Protein AF-A0A9P9IS25-F1 (afdb_monomer)

Structure (mmCIF, N/CA/C/O backbone):
data_AF-A0A9P9IS25-F1
#
_entry.id   AF-A0A9P9IS25-F1
#
loop_
_atom_site.group_PDB
_atom_site.id
_atom_site.type_symbol
_atom_site.label_atom_id
_atom_site.label_alt_id
_atom_site.label_comp_id
_atom_site.label_asym_id
_atom_site.label_entity_id
_atom_site.label_seq_id
_atom_site.pdbx_PDB_ins_code
_atom_site.Cartn_x
_atom_site.Cartn_y
_atom_site.Cartn_z
_atom_site.occupancy
_atom_site.B_iso_or_equiv
_atom_site.auth_seq_id
_atom_site.auth_comp_id
_atom_site.auth_asym_id
_atom_site.auth_atom_id
_atom_site.pdbx_PDB_model_num
ATOM 1 N N . LEU A 1 1 ? -7.007 11.831 -8.304 1.00 83.44 1 LEU A N 1
ATOM 2 C CA . LEU A 1 1 ? -8.157 10.984 -8.712 1.00 83.44 1 LEU A CA 1
ATOM 3 C C . LEU A 1 1 ? -9.101 11.693 -9.667 1.00 83.44 1 LEU A C 1
ATOM 5 O O . LEU A 1 1 ? -9.256 11.200 -10.774 1.00 83.44 1 LEU A O 1
ATOM 9 N N . ILE A 1 2 ? -9.715 12.821 -9.286 1.00 84.69 2 ILE A N 1
ATOM 10 C CA . ILE A 1 2 ? -10.674 13.526 -10.159 1.00 84.69 2 ILE A CA 1
ATOM 11 C C . ILE A 1 2 ? -9.971 14.071 -11.411 1.00 84.69 2 ILE A C 1
ATOM 13 O O . ILE A 1 2 ? -10.276 13.640 -12.516 1.00 84.69 2 ILE A O 1
ATOM 17 N N . GLU A 1 3 ? -8.960 14.919 -11.220 1.00 85.69 3 GLU A N 1
ATOM 18 C CA . GLU A 1 3 ? -8.204 15.584 -12.299 1.00 85.69 3 GLU A CA 1
ATOM 19 C C . GLU A 1 3 ? -7.196 14.671 -13.015 1.00 85.69 3 GLU A C 1
ATOM 21 O O . GLU A 1 3 ? -6.595 15.061 -14.007 1.00 85.69 3 GLU A O 1
ATOM 26 N N . GLN A 1 4 ? -6.994 13.454 -12.506 1.00 86.50 4 GLN A N 1
ATOM 27 C CA . GLN A 1 4 ? -6.050 12.498 -13.080 1.00 86.50 4 GLN A CA 1
ATOM 28 C C . GLN A 1 4 ? -6.558 12.036 -14.447 1.00 86.50 4 GLN A C 1
ATOM 30 O O . GLN A 1 4 ? -7.731 11.658 -14.558 1.00 86.50 4 GLN A O 1
ATOM 35 N N . SER A 1 5 ? -5.693 12.040 -15.464 1.00 89.62 5 SER A N 1
ATOM 36 C CA . SER A 1 5 ? -6.037 11.485 -16.774 1.00 89.62 5 SER A CA 1
ATOM 37 C C . SER A 1 5 ? -6.339 9.985 -16.661 1.00 89.62 5 SER A C 1
ATOM 39 O O . SER A 1 5 ? -5.971 9.332 -15.680 1.00 89.62 5 SER A O 1
ATOM 41 N N . ILE A 1 6 ? -7.038 9.418 -17.645 1.00 90.81 6 ILE A N 1
ATOM 42 C CA . ILE A 1 6 ? -7.251 7.965 -17.668 1.00 90.81 6 ILE A CA 1
ATOM 43 C C . ILE A 1 6 ? -5.922 7.207 -17.811 1.00 90.81 6 ILE A C 1
ATOM 45 O O . ILE A 1 6 ? -5.749 6.170 -17.177 1.00 90.81 6 ILE A O 1
ATOM 49 N N . GLU A 1 7 ? -4.964 7.760 -18.557 1.00 87.31 7 GLU A N 1
ATOM 50 C CA . GLU A 1 7 ? -3.636 7.171 -18.760 1.00 87.31 7 GLU A CA 1
ATOM 51 C C . GLU A 1 7 ? -2.869 7.085 -17.439 1.00 87.31 7 GLU A C 1
ATOM 53 O O . GLU A 1 7 ? -2.433 6.004 -17.047 1.00 87.31 7 GLU A O 1
ATOM 58 N N . ASP A 1 8 ? -2.805 8.195 -16.698 1.00 85.69 8 ASP A N 1
ATOM 59 C CA . ASP A 1 8 ? -2.171 8.239 -15.379 1.00 85.69 8 ASP A CA 1
ATOM 60 C C . ASP A 1 8 ? -2.880 7.306 -14.393 1.00 85.69 8 ASP A C 1
ATOM 62 O O . ASP A 1 8 ? -2.240 6.681 -13.550 1.00 85.69 8 ASP A O 1
ATOM 66 N N . PHE A 1 9 ? -4.212 7.215 -14.470 1.00 90.00 9 PHE A N 1
ATOM 67 C CA . PHE A 1 9 ? -4.998 6.348 -13.594 1.00 90.00 9 PHE A CA 1
ATOM 68 C C . PHE A 1 9 ? -4.684 4.869 -13.841 1.00 90.00 9 PHE A C 1
ATOM 70 O O . PHE A 1 9 ? -4.458 4.122 -12.887 1.00 90.00 9 PHE A O 1
ATOM 77 N N . VAL A 1 10 ? -4.618 4.453 -15.110 1.00 90.44 10 VAL A N 1
ATOM 78 C CA . VAL A 1 10 ? -4.217 3.093 -15.494 1.00 90.44 10 VAL A CA 1
ATOM 79 C C . VAL A 1 10 ? -2.757 2.831 -15.137 1.00 90.44 10 VAL A C 1
ATOM 81 O O . VAL A 1 10 ? -2.446 1.760 -14.618 1.00 90.44 10 VAL A O 1
ATOM 84 N N . TYR A 1 11 ? -1.866 3.800 -15.351 1.00 86.31 11 TYR A N 1
ATOM 85 C CA . TYR A 1 11 ? -0.455 3.675 -15.001 1.00 86.31 11 TYR A CA 1
ATOM 86 C C . TYR A 1 11 ? -0.276 3.398 -13.500 1.00 86.31 11 TYR A C 1
ATOM 88 O O . TYR A 1 11 ? 0.312 2.378 -13.132 1.00 86.31 11 TYR A O 1
ATOM 96 N N . THR A 1 12 ? -0.871 4.223 -12.629 1.00 86.44 12 THR A N 1
ATOM 97 C CA . THR A 1 12 ? -0.818 4.011 -11.172 1.00 86.44 12 THR A CA 1
ATOM 98 C C . THR A 1 12 ? -1.471 2.685 -10.767 1.00 86.44 12 THR A C 1
ATOM 100 O O . THR A 1 12 ? -0.966 1.993 -9.884 1.00 86.44 12 THR A O 1
ATOM 103 N N . ALA A 1 13 ? -2.573 2.288 -11.414 1.00 89.94 13 ALA A N 1
ATOM 104 C CA . ALA A 1 13 ? -3.213 0.998 -11.161 1.00 89.94 13 ALA A CA 1
ATOM 105 C C . ALA A 1 13 ? -2.277 -0.181 -11.482 1.00 89.94 13 ALA A C 1
ATOM 107 O O . ALA A 1 13 ? -2.158 -1.112 -10.683 1.00 89.94 13 ALA A O 1
ATOM 108 N N . CYS A 1 14 ? -1.564 -0.124 -12.609 1.00 88.62 14 CYS A N 1
ATOM 109 C CA . CYS A 1 14 ? -0.570 -1.126 -12.979 1.00 88.62 14 CYS A CA 1
ATOM 110 C C . CYS A 1 14 ? 0.606 -1.172 -11.991 1.00 88.62 14 CYS A C 1
ATOM 112 O O . CYS A 1 14 ? 1.033 -2.268 -11.632 1.00 88.62 14 CYS A O 1
ATOM 114 N N . GLU A 1 15 ? 1.100 -0.026 -11.506 1.00 85.19 15 GLU A N 1
ATOM 115 C CA . GLU A 1 15 ? 2.148 0.011 -10.469 1.00 85.19 15 GLU A CA 1
ATOM 116 C C . GLU A 1 15 ? 1.699 -0.694 -9.187 1.00 85.19 15 GLU A C 1
ATOM 118 O O . GLU A 1 15 ? 2.440 -1.501 -8.622 1.00 85.19 15 GLU A O 1
ATOM 123 N N . GLN A 1 16 ? 0.464 -0.443 -8.754 1.00 85.69 16 GLN A N 1
ATOM 124 C CA . GLN A 1 16 ? -0.096 -1.071 -7.559 1.00 85.69 16 GLN A CA 1
ATOM 125 C C . GLN A 1 16 ? -0.271 -2.577 -7.761 1.00 85.69 16 GLN A C 1
ATOM 127 O O . GLN A 1 16 ? 0.165 -3.368 -6.927 1.00 85.69 16 GLN A O 1
ATOM 132 N N . VAL A 1 17 ? -0.806 -3.013 -8.903 1.00 88.69 17 VAL A N 1
ATOM 133 C CA . VAL A 1 17 ? -0.883 -4.444 -9.233 1.00 88.69 17 VAL A CA 1
ATOM 134 C C . VAL A 1 17 ? 0.511 -5.075 -9.268 1.00 88.69 17 VAL A C 1
ATOM 136 O O . VAL A 1 17 ? 0.687 -6.165 -8.733 1.00 88.69 17 VAL A O 1
ATOM 139 N N . GLN A 1 18 ? 1.523 -4.404 -9.817 1.00 85.50 18 GLN A N 1
ATOM 140 C CA . GLN A 1 18 ? 2.895 -4.913 -9.842 1.00 85.50 18 GLN A CA 1
ATOM 141 C C . GLN A 1 18 ? 3.497 -5.029 -8.432 1.00 85.50 18 GLN A C 1
ATOM 143 O O . GLN A 1 18 ? 4.147 -6.033 -8.128 1.00 85.50 18 GLN A O 1
ATOM 148 N N . LEU A 1 19 ? 3.242 -4.057 -7.552 1.00 80.06 19 LEU A N 1
ATOM 149 C CA . LEU A 1 19 ? 3.742 -4.028 -6.173 1.00 80.06 19 LEU A CA 1
ATOM 150 C C . LEU A 1 19 ? 3.297 -5.248 -5.349 1.00 80.06 19 LEU A C 1
ATOM 152 O O . LEU A 1 19 ? 4.047 -5.744 -4.506 1.00 80.06 19 LEU A O 1
ATOM 156 N N . PHE A 1 20 ? 2.090 -5.756 -5.607 1.00 79.38 20 PHE A N 1
ATOM 157 C CA . PHE A 1 20 ? 1.521 -6.919 -4.918 1.00 79.38 20 PHE A CA 1
ATOM 158 C C . PHE A 1 20 ? 1.681 -8.242 -5.696 1.00 79.38 20 PHE A C 1
ATOM 160 O O . PHE A 1 20 ? 1.081 -9.247 -5.316 1.00 79.38 20 PHE A O 1
ATOM 167 N N . SER A 1 21 ? 2.489 -8.270 -6.765 1.00 81.00 21 SER A N 1
ATOM 168 C CA . SER A 1 21 ? 2.629 -9.445 -7.646 1.00 81.00 21 SER A CA 1
ATOM 169 C C . SER A 1 21 ? 3.590 -10.520 -7.133 1.00 81.00 21 SER A C 1
ATOM 171 O O . SER A 1 21 ? 3.466 -11.689 -7.495 1.00 81.00 21 SER A O 1
ATOM 173 N N . THR A 1 22 ? 4.553 -10.146 -6.288 1.00 69.94 22 THR A N 1
ATOM 174 C CA . THR A 1 22 ? 5.525 -11.083 -5.716 1.00 69.94 22 THR A CA 1
ATOM 175 C C . THR A 1 22 ? 5.047 -11.586 -4.355 1.00 69.94 22 THR A C 1
ATOM 177 O O . THR A 1 22 ? 4.764 -10.754 -3.484 1.00 69.94 22 THR A O 1
ATOM 180 N N . PRO A 1 23 ? 5.017 -12.909 -4.119 1.00 58.38 23 PRO A N 1
ATOM 181 C CA . PRO A 1 23 ? 4.664 -13.447 -2.815 1.00 58.38 23 PRO A CA 1
ATOM 182 C C . PRO A 1 23 ? 5.691 -13.000 -1.772 1.00 58.38 23 PRO A C 1
ATOM 184 O O . PRO A 1 23 ? 6.900 -13.076 -2.006 1.00 58.38 23 PRO A O 1
ATOM 187 N N . SER A 1 24 ? 5.205 -12.538 -0.619 1.00 50.97 24 SER A N 1
ATOM 188 C CA . SER A 1 24 ? 6.029 -12.215 0.548 1.00 50.97 24 SER A CA 1
ATOM 189 C C . SER A 1 24 ? 7.009 -13.363 0.831 1.00 50.97 24 SER A C 1
ATOM 191 O O . SER A 1 24 ? 6.595 -14.513 1.005 1.00 50.97 24 SER A O 1
ATOM 193 N N . THR A 1 25 ? 8.314 -13.093 0.844 1.00 38.69 25 THR A N 1
ATOM 194 C CA . THR A 1 25 ? 9.346 -14.114 1.100 1.00 38.69 25 THR A CA 1
ATOM 195 C C . THR A 1 25 ? 9.125 -14.800 2.451 1.00 38.69 25 THR A C 1
ATOM 197 O O . THR A 1 25 ? 8.675 -14.176 3.404 1.00 38.69 25 THR A O 1
ATOM 200 N N . LYS A 1 26 ? 9.517 -16.075 2.583 1.00 38.16 26 LYS A N 1
ATOM 201 C CA . LYS A 1 26 ? 9.325 -16.905 3.796 1.00 38.16 26 LYS A CA 1
ATOM 202 C C . LYS A 1 26 ? 9.838 -16.292 5.117 1.00 38.16 26 LYS A C 1
ATOM 204 O O . LYS A 1 26 ? 9.371 -16.706 6.168 1.00 38.16 26 LYS A O 1
ATOM 209 N N . SER A 1 27 ? 10.743 -15.310 5.080 1.00 36.12 27 SER A N 1
ATOM 210 C CA . SER A 1 27 ? 11.158 -14.531 6.263 1.00 36.12 27 SER A CA 1
ATOM 211 C C . SER A 1 27 ? 10.017 -13.658 6.823 1.00 36.12 27 SER A C 1
ATOM 213 O O . SER A 1 27 ? 9.811 -13.589 8.034 1.00 36.12 27 SER A O 1
ATOM 215 N N . GLU A 1 28 ? 9.169 -13.103 5.949 1.00 38.59 28 GLU A N 1
ATOM 216 C CA . GLU A 1 28 ? 7.958 -12.367 6.329 1.00 38.59 28 GLU A CA 1
ATOM 217 C C . GLU A 1 28 ? 6.848 -13.285 6.869 1.00 38.59 28 GLU A C 1
ATOM 219 O O . GLU A 1 28 ? 5.956 -12.804 7.563 1.00 38.59 28 GLU A O 1
ATOM 224 N N . ALA A 1 29 ? 6.893 -14.602 6.625 1.00 34.94 29 ALA A N 1
ATOM 225 C CA . ALA A 1 29 ? 5.868 -15.546 7.089 1.00 34.94 29 ALA A CA 1
ATOM 226 C C . ALA A 1 29 ? 5.825 -15.701 8.622 1.00 34.94 29 ALA A C 1
ATOM 228 O O . ALA A 1 29 ? 4.811 -16.125 9.174 1.00 34.94 29 ALA A O 1
ATOM 229 N N . THR A 1 30 ? 6.895 -15.323 9.325 1.00 35.00 30 THR A N 1
ATOM 230 C CA . THR A 1 30 ? 6.946 -15.369 10.796 1.00 35.00 30 THR A CA 1
ATOM 231 C C . THR A 1 30 ? 6.229 -14.174 11.442 1.00 35.00 30 THR A C 1
ATOM 233 O O . THR A 1 30 ? 5.871 -14.229 12.619 1.00 35.00 30 THR A O 1
ATOM 236 N N . HIS A 1 31 ? 5.996 -13.087 10.695 1.00 36.97 31 HIS A N 1
ATOM 237 C CA . HIS A 1 31 ? 5.379 -11.845 11.197 1.00 36.97 31 HIS A CA 1
ATOM 238 C C . HIS A 1 31 ? 4.123 -11.424 10.429 1.00 36.97 31 HIS A C 1
ATOM 240 O O . HIS A 1 31 ? 3.318 -10.639 10.930 1.00 36.97 31 HIS A O 1
ATOM 246 N N . GLN A 1 32 ? 3.904 -11.983 9.243 1.00 39.50 32 GLN A N 1
ATOM 247 C CA . GLN A 1 32 ? 2.674 -11.833 8.490 1.00 39.50 32 GLN A CA 1
ATOM 248 C C . GLN A 1 32 ? 1.795 -13.036 8.805 1.00 39.50 32 GLN A C 1
ATOM 250 O O . GLN A 1 32 ? 1.950 -14.116 8.235 1.00 39.50 32 GLN A O 1
ATOM 255 N N . ARG A 1 33 ? 0.796 -12.831 9.676 1.00 40.84 33 ARG A N 1
ATOM 256 C CA . ARG A 1 33 ? -0.448 -13.573 9.463 1.00 40.84 33 ARG A CA 1
ATOM 257 C C . ARG A 1 33 ? -0.826 -13.292 8.006 1.00 40.84 33 ARG A C 1
ATOM 259 O O . ARG A 1 33 ? -0.830 -12.113 7.640 1.00 40.84 33 ARG A O 1
ATOM 266 N N . PRO A 1 34 ? -1.047 -14.327 7.179 1.00 39.66 34 PRO A N 1
ATOM 267 C CA . PRO A 1 34 ? -1.402 -14.138 5.781 1.00 39.66 34 PRO A CA 1
ATOM 268 C C . PRO A 1 34 ? -2.561 -13.142 5.669 1.00 39.66 34 PRO A C 1
ATOM 270 O O . PRO A 1 34 ? -3.265 -12.885 6.652 1.00 39.66 34 PRO A O 1
ATOM 273 N N . TYR A 1 35 ? -2.838 -12.667 4.456 1.00 45.56 35 TYR A N 1
ATOM 274 C CA . TYR A 1 35 ? -4.157 -12.139 4.082 1.00 45.56 35 TYR A CA 1
ATOM 275 C C . TYR A 1 35 ? -5.251 -13.223 4.230 1.00 45.56 35 TYR A C 1
ATOM 277 O O . TYR A 1 35 ? -6.165 -13.318 3.423 1.00 45.56 35 TYR A O 1
ATOM 285 N N . HIS A 1 36 ? -5.143 -14.091 5.244 1.00 38.47 36 HIS A N 1
ATOM 286 C CA . HIS A 1 36 ? -6.135 -15.052 5.623 1.00 38.47 36 HIS A CA 1
ATOM 287 C C . HIS A 1 36 ? -7.417 -14.273 5.871 1.00 38.47 36 HIS A C 1
ATOM 289 O O . HIS A 1 36 ? -7.415 -13.312 6.654 1.00 38.47 36 HIS A O 1
ATOM 295 N N . PRO A 1 37 ? -8.491 -14.684 5.194 1.00 40.03 37 PRO A N 1
ATOM 296 C CA . PRO A 1 37 ? -9.732 -13.966 5.194 1.00 40.03 37 PRO A CA 1
ATOM 297 C C . PRO A 1 37 ? -10.312 -14.110 6.596 1.00 40.03 37 PRO A C 1
ATOM 299 O O . PRO A 1 37 ? -10.979 -15.089 6.915 1.00 40.03 37 PRO A O 1
ATOM 302 N N . PHE A 1 38 ? -10.140 -13.078 7.423 1.00 41.69 38 PHE A N 1
ATOM 303 C CA . PHE A 1 38 ? -11.311 -12.601 8.143 1.00 41.69 38 PHE A CA 1
ATOM 304 C C . PHE A 1 38 ? -12.228 -12.130 7.039 1.00 41.69 38 PHE A C 1
ATOM 306 O O . PHE A 1 38 ? -12.114 -11.008 6.547 1.00 41.69 38 PHE A O 1
ATOM 313 N N . ASN A 1 39 ? -13.013 -13.091 6.560 1.00 44.50 39 ASN A N 1
ATOM 314 C CA . ASN A 1 39 ? -14.095 -12.911 5.630 1.00 44.50 39 ASN A CA 1
ATOM 315 C C . ASN A 1 39 ? -14.707 -11.551 5.977 1.00 44.50 39 ASN A C 1
ATOM 317 O O . ASN A 1 39 ? -15.047 -11.308 7.134 1.00 44.50 39 ASN A O 1
ATOM 321 N N . LEU A 1 40 ? -14.827 -10.631 5.026 1.00 48.19 40 LEU A N 1
ATOM 322 C CA . LEU A 1 40 ? -15.616 -9.415 5.262 1.00 48.19 40 LEU A CA 1
ATOM 323 C C . LEU A 1 40 ? -17.045 -9.783 5.745 1.00 48.19 40 LEU A C 1
ATOM 325 O O . LEU A 1 40 ? -17.714 -8.990 6.404 1.00 48.19 40 LEU A O 1
ATOM 329 N N . GLU A 1 41 ? -17.450 -11.034 5.498 1.00 43.84 41 GLU A N 1
ATOM 330 C CA . GLU A 1 41 ? -18.593 -11.764 6.052 1.00 43.84 41 GLU A CA 1
ATOM 331 C C . GLU A 1 41 ? -18.500 -12.128 7.557 1.00 43.84 41 GLU A C 1
ATOM 333 O O . GLU A 1 41 ? -19.531 -12.198 8.211 1.00 43.84 41 GLU A O 1
ATOM 338 N N . GLU A 1 42 ? -17.328 -12.303 8.182 1.00 45.38 42 GLU A N 1
ATOM 339 C CA . GLU A 1 42 ? -17.221 -12.493 9.643 1.00 45.38 42 GLU A CA 1
ATOM 340 C C . GLU A 1 42 ? -17.634 -11.236 10.420 1.00 45.38 42 GLU A C 1
ATOM 342 O O . GLU A 1 42 ? -18.203 -11.344 11.504 1.00 45.38 42 GLU A O 1
ATOM 347 N N . GLY A 1 43 ? -17.454 -10.043 9.841 1.00 44.16 43 GLY A N 1
ATOM 348 C CA . GLY A 1 43 ? -18.063 -8.817 10.368 1.00 44.16 43 GLY A CA 1
ATOM 349 C C . GLY A 1 43 ? -19.599 -8.869 10.367 1.00 44.16 43 GLY A C 1
ATOM 350 O O . GLY A 1 43 ? -20.232 -8.210 11.194 1.00 44.16 43 GLY A O 1
ATOM 351 N N . LYS A 1 44 ? -20.188 -9.692 9.484 1.00 43.09 44 LYS A N 1
ATOM 352 C CA . LYS A 1 44 ? -21.630 -9.959 9.374 1.00 43.09 44 LYS A CA 1
ATOM 353 C C . LYS A 1 44 ? -22.088 -11.211 10.132 1.00 43.09 44 LYS A C 1
ATOM 355 O O . LYS A 1 44 ? -23.298 -11.424 10.212 1.00 43.09 44 LYS A O 1
ATOM 360 N N . ASN A 1 45 ? -21.192 -12.040 10.680 1.00 43.50 45 ASN A N 1
ATOM 361 C CA . ASN A 1 45 ? -21.580 -13.246 11.416 1.00 43.50 45 ASN A CA 1
ATOM 362 C C . ASN A 1 45 ? -22.290 -12.849 12.720 1.00 43.50 45 ASN A C 1
ATOM 364 O O . ASN A 1 45 ? -21.669 -12.619 13.756 1.00 43.50 45 ASN A O 1
ATOM 368 N N . ARG A 1 46 ? -23.627 -12.798 12.662 1.00 43.75 46 ARG A N 1
ATOM 369 C CA . ARG A 1 46 ? -24.548 -12.378 13.736 1.00 43.75 46 ARG A CA 1
ATOM 370 C C . ARG A 1 46 ? -24.579 -13.315 14.962 1.00 43.75 46 ARG A C 1
ATOM 372 O O . ARG A 1 46 ? -25.490 -13.203 15.773 1.00 43.75 46 ARG A O 1
ATOM 379 N N . GLY A 1 47 ? -23.645 -14.262 15.092 1.00 40.47 47 GLY A N 1
ATOM 380 C CA . GLY A 1 47 ? -23.795 -15.423 15.980 1.00 40.47 47 GLY A CA 1
ATOM 381 C C . GLY A 1 47 ? -22.743 -15.620 17.072 1.00 40.47 47 GLY A C 1
ATOM 382 O O . GLY A 1 47 ? -23.013 -16.353 18.018 1.00 40.47 47 GLY A O 1
ATOM 383 N N . GLN A 1 48 ? -21.565 -14.993 16.997 1.00 44.91 48 GLN A N 1
ATOM 384 C CA . GLN A 1 48 ? -20.524 -15.163 18.019 1.00 44.91 48 GLN A CA 1
ATOM 385 C C . GLN A 1 48 ? -19.951 -13.816 18.443 1.00 44.91 48 GLN A C 1
ATOM 387 O O . GLN A 1 48 ? -19.310 -13.109 17.668 1.00 44.91 48 GLN A O 1
ATOM 392 N N . TRP A 1 49 ? -20.189 -13.477 19.707 1.00 48.34 49 TRP A N 1
ATOM 393 C CA . TRP A 1 49 ? -19.509 -12.384 20.384 1.00 48.34 49 TRP A CA 1
ATOM 394 C C . TRP A 1 49 ? -18.007 -12.683 20.398 1.00 48.34 49 TRP A C 1
ATOM 396 O O . TRP A 1 49 ? -17.554 -13.569 21.119 1.00 48.34 49 TRP A O 1
ATOM 406 N N . SER A 1 50 ? -17.230 -11.952 19.604 1.00 63.66 50 SER A N 1
ATOM 407 C CA . SER A 1 50 ? -15.799 -11.802 19.856 1.00 63.66 50 SER A CA 1
ATOM 408 C C . SER A 1 50 ? -15.590 -10.535 20.683 1.00 63.66 50 SER A C 1
ATOM 410 O O . SER A 1 50 ? -16.269 -9.533 20.475 1.00 63.66 50 SER A O 1
ATOM 412 N N . ASP A 1 51 ? -14.654 -10.557 21.629 1.00 66.50 51 ASP A N 1
ATOM 413 C CA . ASP A 1 51 ? -14.331 -9.418 22.507 1.00 66.50 51 ASP A CA 1
ATOM 414 C C . ASP A 1 51 ? -13.639 -8.244 21.775 1.00 66.50 51 ASP A C 1
ATOM 416 O O . ASP A 1 51 ? -13.228 -7.267 22.397 1.00 66.50 51 ASP A O 1
ATOM 420 N N . GLY A 1 52 ? -13.482 -8.341 20.448 1.00 67.50 52 GLY A N 1
ATOM 421 C CA . GLY A 1 52 ? -12.824 -7.363 19.581 1.00 67.50 52 GLY A CA 1
ATOM 422 C C . GLY A 1 52 ? -11.320 -7.184 19.823 1.00 67.50 52 GLY A C 1
ATOM 423 O O . GLY A 1 52 ? -10.680 -6.413 19.103 1.00 67.50 52 GLY A O 1
ATOM 424 N N . SER A 1 53 ? -10.720 -7.934 20.756 1.00 69.50 53 SER A N 1
ATOM 425 C CA . SER A 1 53 ? -9.282 -7.884 21.074 1.00 69.50 53 SER A CA 1
ATOM 426 C C . SER A 1 53 ? -8.410 -8.191 19.850 1.00 69.50 53 SER A C 1
ATOM 428 O O . SER A 1 53 ? -7.367 -7.571 19.629 1.00 69.50 53 SER A O 1
ATOM 430 N N . LYS A 1 54 ? -8.888 -9.089 18.983 1.00 69.88 54 LYS A N 1
ATOM 431 C CA . LYS A 1 54 ? -8.231 -9.464 17.729 1.00 69.88 54 LYS A CA 1
ATOM 432 C C . LYS A 1 54 ? -8.167 -8.314 16.721 1.00 69.88 54 LYS A C 1
ATOM 434 O O . LYS A 1 54 ? -7.127 -8.129 16.095 1.00 69.88 54 LYS A O 1
ATOM 439 N N . TRP A 1 55 ? -9.231 -7.518 16.598 1.00 73.69 55 TRP A N 1
ATOM 440 C CA . TRP A 1 55 ? -9.235 -6.328 15.741 1.00 73.69 55 TRP A CA 1
ATOM 441 C C . TRP A 1 55 ? -8.273 -5.262 16.261 1.00 73.69 55 TRP A C 1
ATOM 443 O O . TRP A 1 55 ? -7.538 -4.664 15.477 1.00 73.69 55 TRP A O 1
ATOM 453 N N . ILE A 1 56 ? -8.222 -5.072 17.583 1.00 72.38 56 ILE A N 1
ATOM 454 C CA . ILE A 1 56 ? -7.284 -4.137 18.218 1.00 72.38 56 ILE A CA 1
ATOM 455 C C . ILE A 1 56 ? -5.839 -4.554 17.929 1.00 72.38 56 ILE A C 1
ATOM 457 O O . ILE A 1 56 ? -5.042 -3.719 17.505 1.00 72.38 56 ILE A O 1
ATOM 461 N N . SER A 1 57 ? -5.515 -5.838 18.098 1.00 70.25 57 SER A N 1
ATOM 462 C CA . SER A 1 57 ? -4.180 -6.370 17.802 1.00 70.25 57 SER A CA 1
ATOM 463 C C . SER A 1 57 ? -3.770 -6.116 16.345 1.00 70.25 57 SER A C 1
ATOM 465 O O . SER A 1 57 ? -2.661 -5.649 16.102 1.00 70.25 57 SER A O 1
ATOM 467 N N . LEU A 1 58 ? -4.674 -6.337 15.383 1.00 69.38 58 LEU A N 1
ATOM 468 C CA . LEU A 1 58 ? -4.420 -6.112 13.952 1.00 69.38 58 LEU A CA 1
ATOM 469 C C . LEU A 1 58 ? -4.256 -4.629 13.579 1.00 69.38 58 LEU A C 1
ATOM 471 O O . LEU A 1 58 ? -3.480 -4.286 12.685 1.00 69.38 58 LEU A O 1
ATOM 475 N N . LEU A 1 59 ? -4.990 -3.735 14.242 1.00 72.38 59 LEU A N 1
ATOM 476 C CA . LEU A 1 59 ? -4.892 -2.292 14.006 1.00 72.38 59 LEU A CA 1
ATOM 477 C C . LEU A 1 59 ? -3.631 -1.688 14.631 1.00 72.38 59 LEU A C 1
ATOM 479 O O . LEU A 1 59 ? -3.071 -0.747 14.075 1.00 72.38 59 LEU A O 1
ATOM 483 N N . GLN A 1 60 ? -3.157 -2.250 15.744 1.00 68.75 60 GLN A N 1
ATOM 484 C CA . GLN A 1 60 ? -1.902 -1.846 16.379 1.00 68.75 60 GLN A CA 1
ATOM 485 C C . GLN A 1 60 ? -0.668 -2.316 15.595 1.00 68.75 60 GLN A C 1
ATOM 487 O O . GLN A 1 60 ? 0.321 -1.591 15.543 1.00 68.75 60 GLN A O 1
ATOM 492 N N . THR A 1 61 ? -0.717 -3.488 14.953 1.00 61.09 61 THR A N 1
ATOM 493 C CA . THR A 1 61 ? 0.390 -3.984 14.113 1.00 61.09 61 THR A CA 1
ATOM 494 C C . THR A 1 61 ? 0.435 -3.338 12.725 1.00 61.09 61 THR A C 1
ATOM 496 O O . THR A 1 61 ? 1.504 -3.262 12.126 1.00 61.09 61 THR A O 1
ATOM 499 N N . GLY A 1 62 ? -0.694 -2.835 12.215 1.00 52.69 62 GLY A N 1
ATOM 500 C CA . GLY A 1 62 ? -0.799 -2.218 10.886 1.00 52.69 62 GLY A CA 1
ATOM 501 C C . GLY A 1 62 ? -0.369 -0.746 10.779 1.00 52.69 62 GLY A C 1
ATOM 502 O O . GLY A 1 62 ? -0.387 -0.203 9.682 1.00 52.69 62 GLY A O 1
ATOM 503 N N . GLU A 1 63 ? 0.013 -0.073 11.870 1.00 50.34 63 GLU A N 1
ATOM 504 C CA . GLU A 1 63 ? 0.280 1.383 11.894 1.00 50.34 63 GLU A CA 1
ATOM 505 C C . GLU A 1 63 ? 1.662 1.780 11.290 1.00 50.34 63 GLU A C 1
ATOM 507 O O . GLU A 1 63 ? 2.033 2.951 11.339 1.00 50.34 63 GLU A O 1
ATOM 512 N N . GLY A 1 64 ? 2.436 0.838 10.713 1.00 46.00 64 GLY A N 1
ATOM 513 C CA . GLY A 1 64 ? 3.885 1.006 10.469 1.00 46.00 64 GLY A CA 1
ATOM 514 C C . GLY A 1 64 ? 4.471 0.885 9.042 1.00 46.00 64 GLY A C 1
ATOM 515 O O . GLY A 1 64 ? 5.644 1.234 8.895 1.00 46.00 64 GLY A O 1
ATOM 516 N N . GLU A 1 65 ? 3.749 0.434 8.003 1.00 47.72 65 GLU A N 1
ATOM 517 C CA . GLU A 1 65 ? 4.311 0.231 6.635 1.00 47.72 65 GLU A CA 1
ATOM 518 C C . GLU A 1 65 ? 3.516 1.020 5.571 1.00 47.72 65 GLU A C 1
ATOM 520 O O . GLU A 1 65 ? 2.290 1.035 5.588 1.00 47.72 65 GLU A O 1
ATOM 525 N N . ARG A 1 66 ? 4.165 1.744 4.650 1.00 55.53 66 ARG A N 1
ATOM 526 C CA . ARG A 1 66 ? 3.493 2.845 3.926 1.00 55.53 66 ARG A CA 1
ATOM 527 C C . ARG A 1 66 ? 2.507 2.402 2.832 1.00 55.53 66 ARG A C 1
ATOM 529 O O . ARG A 1 66 ? 1.468 3.042 2.718 1.00 55.53 66 ARG A O 1
ATOM 536 N N . HIS A 1 67 ? 2.745 1.323 2.088 1.00 51.69 67 HIS A N 1
ATOM 537 C CA . HIS A 1 67 ? 1.892 0.909 0.959 1.00 51.69 67 HIS A CA 1
ATOM 538 C C . HIS A 1 67 ? 1.200 -0.427 1.246 1.00 51.69 67 HIS A C 1
ATOM 540 O O . HIS A 1 67 ? -0.032 -0.488 1.277 1.00 51.69 67 HIS A O 1
ATOM 546 N N . LYS A 1 68 ? 1.958 -1.477 1.610 1.00 56.59 68 LYS A N 1
ATOM 547 C CA . LYS A 1 68 ? 1.369 -2.752 2.072 1.00 56.59 68 LYS A CA 1
ATOM 548 C C . LYS A 1 68 ? 0.543 -2.581 3.348 1.00 56.59 68 LYS A C 1
ATOM 550 O O . LYS A 1 68 ? -0.527 -3.186 3.448 1.00 56.59 68 LYS A O 1
ATOM 555 N N . ALA A 1 69 ? 0.967 -1.741 4.303 1.00 60.81 69 ALA A N 1
ATOM 556 C CA . ALA A 1 69 ? 0.108 -1.473 5.456 1.00 60.81 69 ALA A CA 1
ATOM 557 C C . ALA A 1 69 ? -1.000 -0.458 5.182 1.00 60.81 69 ALA A C 1
ATOM 559 O O . ALA A 1 69 ? -1.974 -0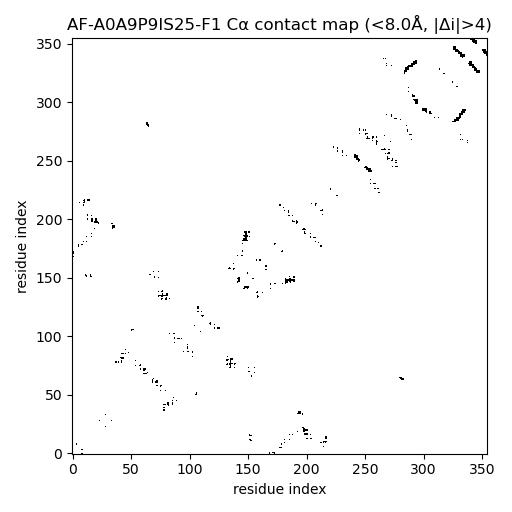.505 5.915 1.00 60.81 69 ALA A O 1
ATOM 560 N N . SER A 1 70 ? -0.974 0.346 4.112 1.00 71.12 70 SER A N 1
ATOM 561 C CA . SER A 1 70 ? -2.148 1.157 3.736 1.00 71.12 70 SER A CA 1
ATOM 562 C C . SER A 1 70 ? -3.326 0.283 3.306 1.00 71.12 70 SER A C 1
ATOM 564 O O . SER A 1 70 ? -4.431 0.454 3.825 1.00 71.12 70 SER A O 1
ATOM 566 N N . LEU A 1 71 ? -3.084 -0.723 2.456 1.00 78.88 71 LEU A N 1
ATOM 567 C CA . LEU A 1 71 ? -4.109 -1.699 2.076 1.00 78.88 71 LEU A CA 1
ATOM 568 C C . LEU A 1 71 ? -4.582 -2.526 3.283 1.00 78.88 71 LEU A C 1
ATOM 570 O O . LEU A 1 71 ? -5.784 -2.638 3.532 1.00 78.88 71 LEU A O 1
ATOM 574 N N . ARG A 1 72 ? -3.650 -3.069 4.080 1.00 76.06 72 ARG A N 1
ATOM 575 C CA . ARG A 1 72 ? -4.005 -3.826 5.296 1.00 76.06 72 ARG A CA 1
ATOM 576 C C . ARG A 1 72 ? -4.769 -2.962 6.293 1.00 76.06 72 ARG A C 1
ATOM 578 O O . ARG A 1 72 ? -5.753 -3.416 6.860 1.00 76.06 72 ARG A O 1
ATOM 585 N N . PHE A 1 73 ? -4.365 -1.713 6.487 1.00 78.00 73 PHE A N 1
ATOM 586 C CA . PHE A 1 73 ? -5.047 -0.769 7.364 1.00 78.00 73 PHE A CA 1
ATOM 587 C C . PHE A 1 73 ? -6.456 -0.453 6.858 1.00 78.00 73 PHE A C 1
ATOM 589 O O . PHE A 1 73 ? -7.391 -0.438 7.659 1.00 78.00 73 PHE A O 1
ATOM 596 N N . ALA A 1 74 ? -6.644 -0.255 5.549 1.00 83.44 74 ALA A N 1
ATOM 597 C CA . ALA A 1 74 ? -7.965 -0.076 4.952 1.00 83.44 74 ALA A CA 1
ATOM 598 C C . ALA A 1 74 ? -8.868 -1.292 5.214 1.00 83.44 74 ALA A C 1
ATOM 600 O O . ALA A 1 74 ? -9.978 -1.140 5.725 1.00 83.44 74 ALA A O 1
ATOM 601 N N . LEU A 1 75 ? -8.355 -2.504 4.979 1.00 82.06 75 LEU A N 1
ATOM 602 C CA . LEU A 1 75 ? -9.066 -3.755 5.256 1.00 82.06 75 LEU A CA 1
ATOM 603 C C . LEU A 1 75 ? -9.383 -3.926 6.752 1.00 82.06 75 LEU A C 1
ATOM 605 O O . LEU A 1 75 ? -10.523 -4.221 7.110 1.00 82.06 75 LEU A O 1
ATOM 609 N N . HIS A 1 76 ? -8.411 -3.694 7.638 1.00 81.62 76 HIS A N 1
ATOM 610 C CA . HIS A 1 76 ? -8.576 -3.844 9.086 1.00 81.62 76 HIS A CA 1
ATOM 611 C C . HIS A 1 76 ? -9.550 -2.818 9.663 1.00 81.62 76 HIS A C 1
ATOM 613 O O . HIS A 1 76 ? -10.409 -3.174 10.466 1.00 81.62 76 HIS A O 1
ATOM 619 N N . THR A 1 77 ? -9.448 -1.547 9.263 1.00 85.62 77 THR A N 1
ATOM 620 C CA . THR A 1 77 ? -10.365 -0.502 9.741 1.00 85.62 77 THR A CA 1
ATOM 621 C C . THR A 1 77 ? -11.777 -0.732 9.222 1.00 85.62 77 THR A C 1
ATOM 623 O O . THR A 1 77 ? -12.725 -0.607 9.999 1.00 85.62 77 THR A O 1
ATOM 626 N N . ARG A 1 78 ? -11.936 -1.141 7.954 1.00 86.88 78 ARG A N 1
ATOM 627 C CA . ARG A 1 78 ? -13.232 -1.547 7.396 1.00 86.88 78 ARG A CA 1
ATOM 628 C C . ARG A 1 78 ? -13.829 -2.705 8.194 1.00 86.88 78 ARG A C 1
ATOM 630 O O . ARG A 1 78 ? -14.930 -2.558 8.721 1.00 86.88 78 ARG A O 1
ATOM 637 N N . GLY A 1 79 ? -13.091 -3.805 8.350 1.00 83.75 79 GLY A N 1
ATOM 638 C CA . GLY A 1 79 ? -13.531 -4.981 9.104 1.00 83.75 79 GLY A CA 1
ATOM 639 C C . GLY A 1 79 ? -13.899 -4.656 10.553 1.00 83.75 79 GLY A C 1
ATOM 640 O O . GLY A 1 79 ? -14.982 -5.017 11.012 1.00 83.75 79 GLY A O 1
ATOM 641 N N . PHE A 1 80 ? -13.071 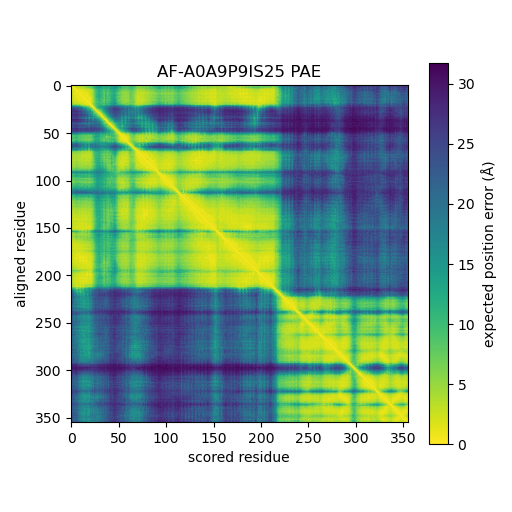-3.865 11.239 1.00 85.38 80 PHE A N 1
ATOM 642 C CA . PHE A 1 80 ? -13.356 -3.379 12.588 1.00 85.38 80 PHE A CA 1
ATOM 643 C C . PHE A 1 80 ? -14.636 -2.539 12.652 1.00 85.38 80 PHE A C 1
ATOM 645 O O . PHE A 1 80 ? -15.425 -2.698 13.581 1.00 85.38 80 PHE A O 1
ATOM 652 N N . SER A 1 81 ? -14.879 -1.667 11.668 1.00 89.56 81 SER A N 1
ATOM 653 C CA . SER A 1 81 ? -16.097 -0.850 11.633 1.00 89.56 81 SER A CA 1
ATOM 654 C C . SER A 1 81 ? -17.364 -1.670 11.384 1.00 89.56 81 SER A C 1
ATOM 656 O O . SER A 1 81 ? -18.386 -1.387 12.007 1.00 89.56 81 SER A O 1
ATOM 658 N N . LEU A 1 82 ? -17.288 -2.705 10.539 1.00 86.69 82 LEU A N 1
ATOM 659 C CA . LEU A 1 82 ? -18.396 -3.628 10.277 1.00 86.69 82 LEU A CA 1
ATOM 660 C C . LEU A 1 82 ? -18.703 -4.486 11.506 1.00 86.69 82 LEU A C 1
ATOM 662 O O . LEU A 1 82 ? -19.860 -4.597 11.903 1.00 86.69 82 LEU A O 1
ATOM 666 N N . TRP A 1 83 ? -17.668 -5.027 12.152 1.00 86.88 83 TRP A N 1
ATOM 667 C CA . TRP A 1 83 ? -17.815 -5.747 13.415 1.00 86.88 83 TRP A CA 1
ATOM 668 C C . TRP A 1 83 ? -18.407 -4.846 14.508 1.00 86.88 83 TRP A C 1
ATOM 670 O O . TRP A 1 83 ? -19.340 -5.241 15.198 1.00 86.88 83 TRP A O 1
ATOM 680 N N . HIS A 1 84 ? -17.925 -3.608 14.653 1.00 88.38 84 HIS A N 1
ATOM 681 C CA . HIS A 1 84 ? -18.461 -2.674 15.649 1.00 88.38 84 HIS A CA 1
ATOM 682 C C . HIS A 1 84 ? -19.942 -2.379 15.396 1.00 88.38 84 HIS A C 1
ATOM 684 O O . HIS A 1 84 ? -20.741 -2.423 16.331 1.00 88.38 84 HIS A O 1
ATOM 690 N N . ALA A 1 85 ? -20.319 -2.147 14.135 1.00 87.62 85 ALA A N 1
ATOM 691 C CA . ALA A 1 85 ? -21.709 -1.946 13.745 1.00 87.62 85 ALA A CA 1
ATOM 692 C C . ALA A 1 85 ? -22.582 -3.164 14.084 1.00 87.62 85 ALA A C 1
ATOM 694 O O . ALA A 1 85 ? -23.646 -2.986 14.673 1.00 87.62 85 ALA A O 1
ATOM 695 N N . SER A 1 86 ? -22.117 -4.391 13.820 1.00 84.62 86 SER A N 1
ATOM 696 C CA . SER A 1 86 ? -22.880 -5.602 14.153 1.00 84.62 86 SER A CA 1
ATOM 697 C C . SER A 1 86 ? -23.031 -5.820 15.662 1.00 84.62 86 SER A C 1
ATOM 699 O O . SER A 1 86 ? -24.097 -6.237 16.119 1.00 84.62 86 SER A O 1
ATOM 701 N N . GLN A 1 87 ? -22.027 -5.454 16.467 1.00 85.06 87 GLN A N 1
ATOM 702 C CA . GLN A 1 87 ? -22.164 -5.451 17.929 1.00 85.06 87 GLN A CA 1
ATOM 703 C C . GLN A 1 87 ? -23.187 -4.412 18.406 1.00 85.06 87 GLN A C 1
ATOM 705 O O . GLN A 1 87 ? -23.977 -4.695 19.305 1.00 85.06 87 GLN A O 1
ATOM 710 N N . VAL A 1 88 ? -23.211 -3.221 17.802 1.00 87.00 88 VAL A N 1
ATOM 711 C CA . VAL A 1 88 ? -24.213 -2.192 18.119 1.00 87.00 88 VAL A CA 1
ATOM 712 C C . VAL A 1 88 ? -25.621 -2.655 17.729 1.00 87.00 88 VAL A C 1
ATOM 714 O O . VAL A 1 88 ? -26.543 -2.481 18.522 1.00 87.00 88 VAL A O 1
ATOM 717 N N . GLU A 1 89 ? -25.788 -3.295 16.568 1.00 86.94 89 GLU A N 1
ATOM 718 C CA . GLU A 1 89 ? -27.065 -3.881 16.125 1.00 86.94 89 GLU A CA 1
ATOM 719 C C . GLU A 1 89 ? -27.559 -4.989 17.062 1.00 86.94 89 GLU A C 1
ATOM 721 O O . GLU A 1 89 ? -28.759 -5.099 17.300 1.00 86.94 89 GLU A O 1
ATOM 726 N N . SER A 1 90 ? -26.657 -5.778 17.655 1.00 84.38 90 SER A N 1
ATOM 727 C CA . SER A 1 90 ? -27.034 -6.804 18.642 1.00 84.38 90 SER A CA 1
ATOM 728 C C . SER A 1 90 ? -27.644 -6.224 19.929 1.00 84.38 90 SER A C 1
ATOM 730 O O . SER A 1 90 ? -28.301 -6.938 20.683 1.00 84.38 90 SER A O 1
ATOM 732 N N . LEU A 1 91 ? -27.474 -4.917 20.159 1.00 85.50 91 LEU A N 1
ATOM 733 C CA . LEU A 1 91 ? -28.057 -4.155 21.263 1.00 85.50 91 LEU A CA 1
ATOM 734 C C . LEU A 1 91 ? -29.259 -3.312 20.796 1.00 85.50 91 LEU A C 1
ATOM 736 O O . LEU A 1 91 ? -29.476 -2.224 21.329 1.00 85.50 91 LEU A O 1
ATOM 740 N N . ALA A 1 92 ? -30.027 -3.796 19.810 1.00 78.19 92 ALA A N 1
ATOM 741 C CA . ALA A 1 92 ? -31.123 -3.070 19.149 1.00 78.19 92 ALA A CA 1
ATOM 742 C C . ALA A 1 92 ? -32.175 -2.461 20.098 1.00 78.19 92 ALA A C 1
ATOM 744 O O . ALA A 1 92 ? -32.811 -1.470 19.749 1.00 78.19 92 ALA A O 1
ATOM 745 N N . GLU A 1 93 ? -32.346 -3.014 21.300 1.00 86.19 93 GLU A N 1
ATOM 746 C CA . GLU A 1 93 ? -33.268 -2.490 22.320 1.00 86.19 93 GLU A CA 1
ATOM 747 C C . GLU A 1 93 ? -32.786 -1.177 22.965 1.00 86.19 93 GLU A C 1
ATOM 749 O O . GLU A 1 93 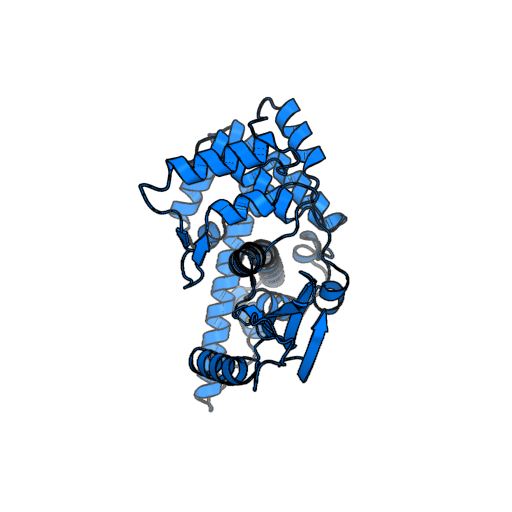? -33.559 -0.469 23.612 1.00 86.19 93 GLU A O 1
ATOM 754 N N . LYS A 1 94 ? -31.504 -0.829 22.805 1.00 87.25 94 LYS A N 1
ATOM 755 C CA . LYS A 1 94 ? -30.900 0.378 23.376 1.00 87.25 94 LYS A CA 1
ATOM 756 C C . LYS A 1 94 ? -30.833 1.496 22.332 1.00 87.25 94 LYS A C 1
ATOM 758 O O . LYS A 1 94 ? -30.579 1.239 21.156 1.00 87.25 94 LYS A O 1
ATOM 763 N N . PRO A 1 95 ? -30.935 2.775 22.745 1.00 90.06 95 PRO A N 1
ATOM 764 C CA . PRO A 1 95 ? -30.660 3.890 21.847 1.00 90.06 95 PRO A CA 1
ATOM 765 C C . PRO A 1 95 ? -29.259 3.771 21.230 1.00 90.06 95 PRO A C 1
ATOM 767 O O . PRO A 1 95 ? -28.289 3.506 21.943 1.00 90.06 95 PRO A O 1
ATOM 770 N N . ALA A 1 96 ? -29.121 4.049 19.930 1.00 83.50 96 ALA A N 1
ATOM 771 C CA . ALA A 1 96 ? -27.873 3.842 19.179 1.00 83.50 96 ALA A CA 1
ATOM 772 C C . ALA A 1 96 ? -26.630 4.487 19.828 1.00 83.50 96 ALA A C 1
ATOM 774 O O . ALA A 1 96 ? -25.538 3.914 19.811 1.00 83.50 96 ALA A O 1
ATOM 775 N N . LYS A 1 97 ? -26.790 5.665 20.450 1.00 86.31 97 LYS A N 1
ATOM 776 C CA . LYS A 1 97 ? -25.712 6.340 21.196 1.00 86.31 97 LYS A CA 1
ATOM 777 C C . LYS A 1 97 ? -25.249 5.528 22.409 1.00 86.31 97 LYS A C 1
ATOM 779 O O . LYS A 1 97 ? -24.048 5.437 22.642 1.00 86.31 97 LYS A O 1
ATOM 784 N N . VAL A 1 98 ? -26.186 4.938 23.148 1.00 87.38 98 VAL A N 1
ATOM 785 C CA . VAL A 1 98 ? -25.914 4.125 24.341 1.00 87.38 98 VAL A CA 1
ATOM 786 C C . VAL A 1 98 ? -25.261 2.805 23.934 1.00 87.38 98 VAL A C 1
ATOM 788 O O . VAL A 1 98 ? -24.212 2.462 24.469 1.00 87.38 98 VAL A O 1
ATOM 791 N N . ALA A 1 99 ? -25.801 2.124 22.919 1.00 86.75 99 ALA A N 1
ATOM 792 C CA . ALA A 1 99 ? -25.211 0.900 22.374 1.00 86.75 99 ALA A CA 1
ATOM 793 C C . ALA A 1 99 ? -23.773 1.127 21.865 1.00 86.75 99 ALA A C 1
ATOM 795 O O . ALA A 1 99 ? -22.858 0.376 22.197 1.00 86.75 99 ALA A O 1
ATOM 796 N N . THR A 1 100 ? -23.537 2.227 21.139 1.00 86.94 100 THR A N 1
ATOM 797 C CA . THR A 1 100 ? -22.196 2.619 20.670 1.00 86.94 100 THR A CA 1
ATOM 798 C C . THR A 1 100 ? -21.221 2.839 21.825 1.00 86.94 100 THR A C 1
ATOM 800 O O . THR A 1 100 ? -20.072 2.393 21.763 1.00 86.94 100 THR A O 1
ATOM 803 N N . GLN A 1 101 ? -21.655 3.543 22.874 1.00 86.44 101 GLN A N 1
ATOM 804 C CA . GLN A 1 101 ? -20.830 3.795 24.055 1.00 86.44 101 GLN A CA 1
ATOM 805 C C . GLN A 1 101 ? -20.511 2.505 24.806 1.00 86.44 101 GLN A C 1
ATOM 807 O O . GLN A 1 101 ? -19.375 2.335 25.234 1.00 86.44 101 GLN A O 1
ATOM 812 N N . GLU A 1 102 ? -21.467 1.586 24.915 1.00 86.94 102 GLU A N 1
ATOM 813 C CA . GLU A 1 102 ? -21.268 0.306 25.588 1.00 86.94 102 GLU A CA 1
ATOM 814 C C . GLU A 1 102 ? -20.264 -0.587 24.853 1.00 86.94 102 GLU A C 1
ATOM 816 O O . GLU A 1 102 ? -19.311 -1.063 25.469 1.00 86.94 102 GLU A O 1
ATOM 821 N N . VAL A 1 103 ? -20.423 -0.774 23.538 1.00 86.50 103 VAL A N 1
ATOM 822 C CA . VAL A 1 103 ? -19.491 -1.581 22.728 1.00 86.50 103 VAL A CA 1
ATOM 823 C C . VAL A 1 103 ? -18.080 -0.995 22.793 1.00 86.50 103 VAL A C 1
ATOM 825 O O . VAL A 1 103 ? -17.105 -1.709 23.019 1.00 86.50 103 VAL A O 1
ATOM 828 N N . THR A 1 104 ? -17.966 0.328 22.665 1.00 86.69 104 THR A N 1
ATOM 829 C CA . THR A 1 104 ? -16.671 1.018 22.754 1.00 86.69 104 THR A CA 1
ATOM 830 C C . THR A 1 104 ? -16.077 0.924 24.163 1.00 86.69 104 THR A C 1
ATOM 832 O O . THR A 1 104 ? -14.874 0.732 24.312 1.00 86.69 104 THR A O 1
ATOM 835 N N . GLY A 1 105 ? -16.909 1.032 25.202 1.00 84.06 105 GLY A N 1
ATOM 836 C CA . GLY A 1 105 ? -16.501 0.921 26.602 1.00 84.06 105 GLY A CA 1
ATOM 837 C C . GLY A 1 105 ? -15.958 -0.464 26.949 1.00 84.06 105 GLY A C 1
ATOM 838 O O . GLY A 1 105 ? -14.934 -0.557 27.619 1.00 84.06 105 GLY A O 1
ATOM 839 N N . LYS A 1 106 ? -16.572 -1.532 26.422 1.00 83.50 106 LYS A N 1
ATOM 840 C CA . LYS A 1 106 ? -16.077 -2.911 26.584 1.00 83.50 106 LYS A CA 1
ATOM 841 C C . LYS A 1 106 ? -14.667 -3.091 26.014 1.00 83.50 106 LYS A C 1
ATOM 843 O O . LYS A 1 106 ? -13.849 -3.750 26.641 1.00 83.50 106 LYS A O 1
ATOM 848 N N . LEU A 1 107 ? -14.365 -2.460 24.877 1.00 81.31 107 LEU A N 1
ATOM 849 C CA . LEU A 1 107 ? -13.039 -2.529 24.249 1.00 81.31 107 LEU A CA 1
ATOM 850 C C . LEU A 1 107 ? -11.977 -1.692 24.966 1.00 81.31 107 LEU A C 1
ATOM 852 O O . LEU A 1 107 ? -10.802 -2.049 24.968 1.00 81.31 107 LEU A O 1
ATOM 856 N N . LEU A 1 108 ? -12.371 -0.542 25.514 1.00 81.56 108 LEU A N 1
ATOM 857 C CA . LEU A 1 108 ? -11.450 0.367 26.200 1.00 81.56 108 LEU A CA 1
ATOM 858 C C . LEU A 1 108 ? -11.138 -0.078 27.632 1.00 81.56 108 LEU A C 1
ATOM 860 O O . LEU A 1 108 ? -10.111 0.323 28.176 1.00 81.56 108 LEU A O 1
ATOM 864 N N . GLY A 1 109 ? -12.021 -0.874 28.237 1.00 81.56 109 GLY A N 1
ATOM 865 C CA . GLY A 1 109 ? -11.958 -1.194 29.654 1.00 81.56 109 GLY A CA 1
ATOM 866 C C . GLY A 1 109 ? -12.344 -0.004 30.547 1.00 81.56 109 GLY A C 1
ATOM 867 O O . GLY A 1 109 ? -12.674 1.088 30.057 1.00 81.56 109 GLY A O 1
ATOM 868 N N . PRO A 1 110 ? -12.337 -0.210 31.875 1.00 79.50 110 PRO A N 1
ATOM 869 C CA . PRO A 1 110 ? -12.715 0.820 32.831 1.00 79.50 110 PRO A CA 1
ATOM 870 C C . PRO A 1 110 ? -11.762 2.016 32.752 1.00 79.50 110 PRO A C 1
ATOM 872 O O . PRO A 1 110 ? -10.548 1.865 32.612 1.00 79.50 110 PRO A O 1
ATOM 875 N N . LYS A 1 111 ? -12.324 3.222 32.855 1.00 81.81 111 LYS A N 1
ATOM 876 C CA . LYS A 1 111 ? -11.533 4.441 33.009 1.00 81.81 111 LYS A CA 1
ATOM 877 C C . LYS A 1 111 ? -10.995 4.481 34.445 1.00 81.81 111 LYS A C 1
ATOM 879 O O . LYS A 1 111 ? -11.778 4.376 35.383 1.00 81.81 111 LYS A O 1
ATOM 884 N N . SER A 1 112 ? -9.680 4.611 34.607 1.00 77.12 112 SER A N 1
ATOM 885 C CA . SER A 1 112 ? -9.059 4.811 35.921 1.00 77.12 112 SER A CA 1
ATOM 886 C C . SER A 1 112 ? -9.325 6.239 36.403 1.00 77.12 112 SER A C 1
ATOM 888 O O . SER A 1 112 ? -9.063 7.192 35.668 1.00 77.12 112 SER A O 1
ATOM 890 N N . ASP A 1 113 ? -9.849 6.381 37.622 1.00 75.38 113 ASP A N 1
ATOM 891 C CA . ASP A 1 113 ? -10.136 7.682 38.248 1.00 75.38 113 ASP A CA 1
ATOM 892 C C . ASP A 1 113 ? -8.993 8.174 39.154 1.00 75.38 113 ASP A C 1
ATOM 894 O O . ASP A 1 113 ? -9.061 9.276 39.695 1.00 75.38 113 ASP A O 1
ATOM 898 N N . LYS A 1 114 ? -7.952 7.354 39.359 1.00 77.31 114 LYS A N 1
ATOM 899 C CA . LYS A 1 114 ? -6.893 7.615 40.352 1.00 77.31 114 LYS A CA 1
ATOM 900 C C . LYS A 1 114 ? -5.509 7.862 39.751 1.00 77.31 114 LYS A C 1
ATOM 902 O O . LYS A 1 114 ? -4.662 8.413 40.446 1.00 77.31 114 LYS A O 1
ATOM 907 N N . ASP A 1 115 ? -5.283 7.487 38.493 1.00 84.69 115 ASP A N 1
ATOM 908 C CA . ASP A 1 115 ? -3.985 7.607 37.823 1.00 84.69 115 ASP A CA 1
ATOM 909 C C . ASP A 1 115 ? -4.102 8.465 36.548 1.00 84.69 115 ASP A C 1
ATOM 911 O O . ASP A 1 115 ? -4.761 8.103 35.569 1.00 84.69 115 ASP A O 1
ATOM 915 N N . GLU A 1 116 ? -3.441 9.627 36.559 1.00 83.38 116 GLU A N 1
ATOM 916 C CA . GLU A 1 116 ? -3.446 10.585 35.447 1.00 83.38 116 GLU A CA 1
ATOM 917 C C . GLU A 1 116 ? -2.770 10.023 34.179 1.00 83.38 116 GLU A C 1
ATOM 919 O O . GLU A 1 116 ? -3.174 10.344 33.054 1.00 83.38 116 GLU A O 1
ATOM 924 N N . ALA A 1 117 ? -1.751 9.170 34.326 1.00 81.00 117 ALA A N 1
ATOM 925 C CA . ALA A 1 117 ? -1.063 8.536 33.206 1.00 81.00 117 ALA A CA 1
ATOM 926 C C . ALA A 1 117 ? -1.946 7.461 32.558 1.00 81.00 117 ALA A C 1
ATOM 928 O O . ALA A 1 117 ? -2.062 7.421 31.325 1.00 81.00 117 ALA A O 1
ATOM 929 N N . GLU A 1 118 ? -2.634 6.650 33.365 1.00 78.44 118 GLU A N 1
ATOM 930 C CA . GLU A 1 118 ? -3.632 5.696 32.868 1.00 78.44 118 GLU A CA 1
ATOM 931 C C . GLU A 1 118 ? -4.807 6.407 32.195 1.00 78.44 118 GLU A C 1
ATOM 933 O O . GLU A 1 118 ? -5.231 5.998 31.109 1.00 78.44 118 GLU A O 1
ATOM 938 N N . GLN A 1 119 ? -5.284 7.518 32.763 1.00 82.38 119 GLN A N 1
ATOM 939 C CA . GLN A 1 119 ? -6.340 8.320 32.153 1.00 82.38 119 GLN A CA 1
ATOM 940 C C . GLN A 1 119 ? -5.913 8.865 30.783 1.00 82.38 119 GLN A C 1
ATOM 942 O O . GLN A 1 119 ? -6.649 8.726 29.799 1.00 82.38 119 GLN A O 1
ATOM 947 N N . LYS A 1 120 ? -4.704 9.434 30.675 1.00 84.06 120 LYS A N 1
ATOM 948 C CA . LYS A 1 120 ? -4.156 9.911 29.393 1.00 84.06 120 LYS A CA 1
ATOM 949 C C . LYS A 1 120 ? -4.018 8.775 28.380 1.00 84.06 120 LYS A C 1
ATOM 951 O O . LYS A 1 120 ? -4.313 8.972 27.197 1.00 84.06 120 LYS A O 1
ATOM 956 N N . ARG A 1 121 ? -3.590 7.583 28.810 1.00 80.25 121 ARG A N 1
ATOM 957 C CA . ARG A 1 121 ? -3.487 6.396 27.946 1.00 80.25 121 ARG A CA 1
ATOM 958 C C . ARG A 1 121 ? -4.861 5.953 27.440 1.00 80.25 121 ARG A C 1
ATOM 960 O O . ARG A 1 121 ? -5.015 5.734 26.237 1.00 80.25 121 ARG A O 1
ATOM 967 N N . TRP A 1 122 ? -5.854 5.892 28.323 1.00 85.94 122 TRP A N 1
ATOM 968 C CA . TRP A 1 122 ? -7.238 5.557 27.985 1.00 85.94 122 TRP A CA 1
ATOM 969 C C . TRP A 1 122 ? -7.831 6.556 26.980 1.00 85.94 122 TRP A C 1
ATOM 971 O O . TRP A 1 122 ? -8.409 6.164 25.965 1.00 85.94 122 TRP A O 1
ATOM 981 N N . GLU A 1 123 ? -7.618 7.859 27.189 1.00 85.56 123 GLU A N 1
ATOM 982 C CA . GLU A 1 123 ? -8.096 8.904 26.276 1.00 85.56 123 GLU A CA 1
ATOM 983 C C . GLU A 1 123 ? -7.435 8.830 24.893 1.00 85.56 123 GLU A C 1
ATOM 985 O O . GLU A 1 123 ? -8.112 9.004 23.873 1.00 85.56 123 GLU A O 1
ATOM 990 N N . ARG A 1 124 ? -6.128 8.535 24.828 1.00 83.69 124 ARG A N 1
ATOM 991 C CA . ARG A 1 124 ? -5.419 8.300 23.557 1.00 83.69 124 ARG A CA 1
ATOM 992 C C . ARG A 1 124 ? -5.994 7.093 22.819 1.00 83.69 124 ARG A C 1
ATOM 994 O O . ARG A 1 124 ? -6.250 7.191 21.619 1.00 83.69 124 ARG A O 1
ATOM 1001 N N . LEU A 1 125 ? -6.238 5.990 23.526 1.00 81.19 125 LEU A N 1
ATOM 1002 C CA . LEU A 1 125 ? -6.806 4.776 22.941 1.00 81.19 125 LEU A CA 1
ATOM 1003 C C . LEU A 1 125 ? -8.223 5.023 22.404 1.00 81.19 125 LEU A C 1
ATOM 1005 O O . LEU A 1 125 ? -8.519 4.677 21.261 1.00 81.19 125 LEU A O 1
ATOM 1009 N N . ARG A 1 126 ? -9.064 5.732 23.166 1.00 86.31 126 ARG A N 1
ATOM 1010 C CA . ARG A 1 126 ? -10.406 6.146 22.729 1.00 86.31 126 ARG A CA 1
ATOM 1011 C C . ARG A 1 126 ? -10.371 6.997 21.461 1.00 86.31 126 ARG A C 1
ATOM 1013 O O . ARG A 1 126 ? -11.170 6.776 20.552 1.00 86.31 126 ARG A O 1
ATOM 1020 N N . LYS A 1 127 ? -9.452 7.967 21.382 1.00 86.75 127 LYS A N 1
ATOM 1021 C CA . LYS A 1 127 ? -9.267 8.790 20.174 1.00 86.75 127 LYS A CA 1
ATOM 1022 C C . LYS A 1 127 ? -8.854 7.934 18.974 1.00 86.75 127 LYS A C 1
ATOM 1024 O O . LYS A 1 127 ? -9.437 8.104 17.904 1.00 86.75 127 LYS A O 1
ATOM 1029 N N . LYS A 1 128 ? -7.923 6.987 19.156 1.00 85.00 128 LYS A N 1
ATOM 1030 C CA . LYS A 1 128 ? -7.518 6.041 18.102 1.00 85.00 128 LYS A CA 1
ATOM 1031 C C . LYS A 1 128 ? -8.688 5.182 17.619 1.00 85.00 128 LYS A C 1
ATOM 1033 O O . LYS A 1 128 ? -8.896 5.089 16.416 1.00 85.00 128 LYS A O 1
ATOM 1038 N N . PHE A 1 129 ? -9.500 4.633 18.521 1.00 86.12 129 PHE A N 1
ATOM 1039 C CA . PHE A 1 129 ? -10.661 3.821 18.134 1.00 86.12 129 PHE A CA 1
ATOM 1040 C C . PHE A 1 129 ? -11.669 4.619 17.313 1.00 86.12 129 PHE A C 1
ATOM 1042 O O . PHE A 1 129 ? -12.105 4.158 16.263 1.00 86.12 129 PHE A O 1
ATOM 1049 N N . ASN A 1 130 ? -11.995 5.839 17.743 1.00 87.88 130 ASN A N 1
ATOM 1050 C CA . ASN A 1 130 ? -12.898 6.707 16.988 1.00 87.88 130 ASN A CA 1
ATOM 1051 C C . ASN A 1 130 ? -12.343 7.035 15.595 1.00 87.88 130 ASN A C 1
ATOM 1053 O O . ASN A 1 130 ? -13.099 7.055 14.624 1.00 87.88 130 ASN A O 1
ATOM 1057 N N . MET A 1 131 ? -11.030 7.259 15.489 1.00 88.38 131 MET A N 1
ATOM 1058 C CA . MET A 1 131 ? -10.358 7.449 14.205 1.00 88.38 131 MET A CA 1
ATOM 1059 C C . MET A 1 131 ? -10.481 6.199 13.326 1.00 88.38 131 MET A C 1
ATOM 1061 O O . MET A 1 131 ? -10.915 6.315 12.185 1.00 88.38 131 MET A O 1
ATOM 1065 N N . TRP A 1 132 ? -10.173 5.008 13.848 1.00 87.38 132 TRP A N 1
ATOM 1066 C CA . TRP A 1 132 ? -10.277 3.751 13.100 1.00 87.38 132 TRP A CA 1
ATOM 1067 C C . TRP A 1 132 ? -11.708 3.447 12.652 1.00 87.38 132 TRP A C 1
ATOM 1069 O O . TRP A 1 132 ? -11.906 3.059 11.505 1.00 87.38 132 TRP A O 1
ATOM 1079 N N . LEU A 1 133 ? -12.708 3.686 13.508 1.00 89.81 133 LEU A N 1
ATOM 1080 C CA . LEU A 1 133 ? -14.123 3.546 13.148 1.00 89.81 133 LEU A CA 1
ATOM 1081 C C . LEU A 1 133 ? -14.524 4.529 12.045 1.00 89.81 133 LEU A C 1
ATOM 1083 O O . LEU A 1 133 ? -15.220 4.145 11.110 1.00 89.81 133 LEU A O 1
ATOM 1087 N N . SER A 1 134 ? -14.080 5.785 12.136 1.00 90.19 134 SER A N 1
ATOM 1088 C CA . SER A 1 134 ? -14.336 6.797 11.106 1.00 90.19 134 SER A CA 1
ATOM 1089 C C . SER A 1 134 ? -13.706 6.405 9.766 1.00 90.19 134 SER A C 1
ATOM 1091 O O . SER A 1 134 ? -14.395 6.378 8.748 1.00 90.19 134 SER A O 1
ATOM 1093 N N . CYS A 1 135 ? -12.430 6.008 9.769 1.00 88.69 135 CYS A N 1
ATOM 1094 C CA . CYS A 1 135 ? -11.745 5.518 8.574 1.00 88.69 135 CYS A CA 1
ATOM 1095 C C . CYS A 1 135 ? -12.437 4.279 7.987 1.00 88.69 135 CYS A C 1
ATOM 1097 O O . CYS A 1 135 ? -12.679 4.229 6.786 1.00 88.69 135 CYS A O 1
ATOM 1099 N N . GLY A 1 136 ? -12.819 3.314 8.826 1.00 89.31 136 GLY A N 1
ATOM 1100 C CA . GLY A 1 136 ? -13.493 2.092 8.394 1.00 89.31 136 GLY A CA 1
ATOM 1101 C C . GLY A 1 136 ? -14.860 2.329 7.758 1.00 89.31 136 GLY A C 1
ATOM 1102 O O . GLY A 1 136 ? -15.186 1.705 6.747 1.00 89.31 136 GLY A O 1
ATOM 1103 N N . ARG A 1 137 ? -15.641 3.283 8.282 1.00 91.94 137 ARG A N 1
ATOM 1104 C CA . ARG A 1 137 ? -16.918 3.696 7.673 1.00 91.94 137 ARG A CA 1
ATOM 1105 C C . ARG A 1 137 ? -16.713 4.323 6.299 1.00 91.94 137 ARG A C 1
ATOM 1107 O O . ARG A 1 137 ? -17.470 4.017 5.384 1.00 91.94 137 ARG A O 1
ATOM 1114 N N . LYS A 1 138 ? -15.675 5.145 6.129 1.00 92.12 138 LYS A N 1
ATOM 1115 C CA . LYS A 1 138 ? -15.339 5.736 4.824 1.00 92.12 138 LYS A CA 1
ATOM 1116 C C . LYS A 1 138 ? -14.886 4.683 3.823 1.00 92.12 138 LYS A C 1
ATOM 1118 O O . LYS A 1 138 ? -15.349 4.704 2.692 1.00 92.12 138 LYS A O 1
ATOM 1123 N N . TRP A 1 139 ? -14.061 3.723 4.240 1.00 91.25 139 TRP A N 1
ATOM 1124 C CA . TRP A 1 139 ? -13.709 2.584 3.390 1.00 91.25 139 TRP A CA 1
ATOM 1125 C C . TRP A 1 139 ? -14.916 1.710 3.053 1.00 91.25 139 TRP A C 1
ATOM 1127 O O . TRP A 1 139 ? -15.033 1.245 1.924 1.00 91.25 139 TRP A O 1
ATOM 1137 N N . SER A 1 140 ? -15.849 1.521 3.989 1.00 91.06 140 SER A N 1
ATOM 1138 C CA . SER A 1 140 ? -17.109 0.817 3.718 1.00 91.06 140 SER A CA 1
ATOM 1139 C C . SER A 1 140 ? -17.957 1.551 2.679 1.00 91.06 140 SER A C 1
ATOM 1141 O O . SER A 1 140 ? -18.490 0.908 1.784 1.00 91.06 140 SER A O 1
ATOM 1143 N N . LEU A 1 141 ? -18.032 2.883 2.756 1.00 92.31 141 LEU A N 1
ATOM 1144 C CA . LEU A 1 141 ? -18.717 3.703 1.756 1.00 92.31 141 LEU A CA 1
ATOM 1145 C C . LEU A 1 141 ? -18.025 3.613 0.389 1.00 92.31 141 LEU A C 1
ATOM 1147 O O . LEU A 1 141 ? -18.675 3.301 -0.597 1.00 92.31 141 LEU A O 1
ATOM 1151 N N . LEU A 1 142 ? -16.706 3.822 0.334 1.00 92.44 142 LEU A N 1
ATOM 1152 C CA . LEU A 1 142 ? -15.925 3.757 -0.906 1.00 92.44 142 LEU A CA 1
ATOM 1153 C C . LEU A 1 142 ? -16.061 2.400 -1.599 1.00 92.44 142 LEU A C 1
ATOM 1155 O O . LEU A 1 142 ? -16.341 2.346 -2.787 1.00 92.44 142 LEU A O 1
ATOM 1159 N N . THR A 1 143 ? -15.896 1.306 -0.855 1.00 91.75 143 THR A N 1
ATOM 1160 C CA . THR A 1 143 ? -16.030 -0.051 -1.412 1.00 91.75 143 THR A CA 1
ATOM 1161 C C . THR A 1 143 ? -17.468 -0.383 -1.810 1.00 91.75 143 THR A C 1
ATOM 1163 O O . THR A 1 143 ? -17.667 -1.138 -2.756 1.00 91.75 143 THR A O 1
ATOM 1166 N N . GLY A 1 144 ? -18.468 0.186 -1.128 1.00 91.56 144 GLY A N 1
ATOM 1167 C CA . GLY A 1 144 ? -19.878 0.036 -1.495 1.00 91.56 144 GLY A CA 1
ATOM 1168 C C . GLY A 1 144 ? -20.252 0.773 -2.783 1.00 91.56 144 GLY A C 1
ATOM 1169 O O . GLY A 1 144 ? -20.980 0.224 -3.600 1.00 91.56 144 GLY A O 1
ATOM 1170 N N . GLU A 1 145 ? -19.728 1.984 -2.979 1.00 94.50 145 GLU A N 1
ATOM 1171 C CA . GLU A 1 145 ? -20.082 2.858 -4.109 1.00 94.50 145 GLU A CA 1
ATOM 1172 C C . GLU A 1 145 ? -19.199 2.656 -5.352 1.00 94.50 145 GLU A C 1
ATOM 1174 O O . GLU A 1 145 ? -19.650 2.882 -6.474 1.00 94.50 145 GLU A O 1
ATOM 1179 N N . LEU A 1 146 ? -17.935 2.257 -5.162 1.00 94.00 146 LEU A N 1
ATOM 1180 C CA . LEU A 1 146 ? -16.917 2.161 -6.220 1.00 94.00 146 LEU A CA 1
ATOM 1181 C C . LEU A 1 146 ? -16.365 0.737 -6.416 1.00 94.00 146 LEU A C 1
ATOM 1183 O O . LEU A 1 146 ? -15.585 0.498 -7.337 1.00 94.00 146 LEU A O 1
ATOM 1187 N N . GLY A 1 147 ? -16.754 -0.213 -5.560 1.00 92.69 147 GLY A N 1
ATOM 1188 C CA . GLY A 1 147 ? -16.226 -1.578 -5.543 1.00 92.69 147 GLY A CA 1
ATOM 1189 C C . GLY A 1 147 ? -14.892 -1.718 -4.799 1.00 92.69 147 GLY A C 1
ATOM 1190 O O . GLY A 1 147 ? -14.219 -0.739 -4.478 1.00 92.69 147 GLY A O 1
ATOM 1191 N N . ASP A 1 148 ? -14.484 -2.961 -4.519 1.00 90.88 148 ASP A N 1
ATOM 1192 C CA . ASP A 1 148 ? -13.276 -3.245 -3.723 1.00 90.88 148 ASP A CA 1
ATOM 1193 C C . ASP A 1 148 ? -11.966 -2.832 -4.425 1.00 90.88 148 ASP A C 1
ATOM 1195 O O . ASP A 1 148 ? -10.954 -2.635 -3.756 1.00 90.88 148 ASP A O 1
ATOM 1199 N N . GLY A 1 149 ? -11.968 -2.627 -5.747 1.00 92.19 149 GLY A N 1
ATOM 1200 C CA . GLY A 1 149 ? -10.779 -2.201 -6.494 1.00 92.19 149 GLY A CA 1
ATOM 1201 C C . GLY A 1 149 ? -10.224 -0.838 -6.075 1.00 92.19 149 GLY A C 1
ATOM 1202 O O . GLY A 1 149 ? -9.030 -0.593 -6.234 1.00 92.19 149 GLY A O 1
ATOM 1203 N N . ILE A 1 150 ? -11.042 0.013 -5.440 1.00 91.94 150 ILE A N 1
ATOM 1204 C CA . ILE A 1 150 ? -10.593 1.289 -4.859 1.00 91.94 150 ILE A CA 1
ATOM 1205 C C . ILE A 1 150 ? -9.517 1.104 -3.779 1.00 91.94 150 ILE A C 1
ATOM 1207 O O . ILE A 1 150 ? -8.767 2.032 -3.496 1.00 91.94 150 ILE A O 1
ATOM 1211 N N . LEU A 1 151 ? -9.416 -0.091 -3.189 1.00 88.25 151 LEU A N 1
ATOM 1212 C CA . LEU A 1 151 ? -8.401 -0.426 -2.191 1.00 88.25 151 LEU A CA 1
ATOM 1213 C C . LEU A 1 151 ? -6.988 -0.547 -2.787 1.00 88.25 151 LEU A C 1
ATOM 1215 O O . LEU A 1 151 ? -6.020 -0.381 -2.049 1.00 88.25 151 LEU A O 1
ATOM 1219 N N . LEU A 1 152 ? -6.867 -0.836 -4.091 1.00 88.06 152 LEU A N 1
ATOM 1220 C CA . LEU A 1 152 ? -5.585 -0.852 -4.813 1.00 88.06 152 LEU A CA 1
ATOM 1221 C C . LEU A 1 152 ? -5.240 0.489 -5.449 1.00 88.06 152 LEU A C 1
ATOM 1223 O O . LEU A 1 152 ? -4.149 0.643 -5.977 1.00 88.06 152 LEU A O 1
ATOM 1227 N N . VAL A 1 153 ? -6.141 1.464 -5.415 1.00 86.50 153 VAL A N 1
ATOM 1228 C CA . VAL A 1 153 ? -5.786 2.828 -5.787 1.00 86.50 153 VAL A CA 1
ATOM 1229 C C . VAL A 1 153 ? -5.081 3.442 -4.583 1.00 86.50 153 VAL A C 1
ATOM 1231 O O . VAL A 1 153 ? -5.590 3.323 -3.469 1.00 86.50 153 VAL A O 1
ATOM 1234 N N . ASP A 1 154 ? -3.923 4.084 -4.778 1.00 72.38 154 ASP A N 1
ATOM 1235 C CA . ASP A 1 154 ? -3.201 4.770 -3.696 1.00 72.38 154 ASP A CA 1
ATOM 1236 C C . ASP A 1 154 ? -4.023 5.962 -3.170 1.00 72.38 154 ASP A C 1
ATOM 1238 O O . ASP A 1 154 ? -3.894 7.116 -3.579 1.00 72.38 154 ASP A O 1
ATOM 1242 N N . ALA A 1 155 ? -4.976 5.636 -2.305 1.00 66.25 155 ALA A N 1
ATOM 1243 C CA . ALA A 1 155 ? -6.097 6.476 -1.926 1.00 66.25 155 ALA A CA 1
ATOM 1244 C C . ALA A 1 155 ? -6.229 6.561 -0.402 1.00 66.25 155 ALA A C 1
ATOM 1246 O O . ALA A 1 155 ? -7.295 6.878 0.127 1.00 66.25 155 ALA A O 1
ATOM 1247 N N . TRP A 1 156 ? -5.139 6.303 0.330 1.00 72.94 156 TRP A N 1
ATOM 1248 C CA . TRP A 1 156 ? -5.123 6.322 1.797 1.00 72.94 156 TRP A CA 1
ATOM 1249 C C . TRP A 1 156 ? -5.638 7.652 2.374 1.00 72.94 156 TRP A C 1
ATOM 1251 O O . TRP A 1 156 ? -6.257 7.681 3.443 1.00 72.94 156 TRP A O 1
ATOM 1261 N N . TYR A 1 157 ? -5.428 8.759 1.657 1.00 76.25 157 TYR A N 1
ATOM 1262 C CA . TYR A 1 157 ? -5.894 10.085 2.051 1.00 76.25 157 TYR A CA 1
ATOM 1263 C C . TYR A 1 157 ? -7.424 10.207 2.030 1.00 76.25 157 TYR A C 1
ATOM 1265 O O . TYR A 1 157 ? -7.967 10.978 2.823 1.00 76.25 157 TYR A O 1
ATOM 1273 N N . LEU A 1 158 ? -8.140 9.403 1.229 1.00 80.44 158 LEU A N 1
ATOM 1274 C CA . LEU A 1 158 ? -9.608 9.424 1.175 1.00 80.44 158 LEU A CA 1
ATOM 1275 C C . LEU A 1 158 ? -10.237 9.060 2.524 1.00 80.44 158 LEU A C 1
ATOM 1277 O O . LEU A 1 158 ? -11.253 9.632 2.918 1.00 80.44 158 LEU A O 1
ATOM 1281 N N . ALA A 1 159 ? -9.593 8.185 3.300 1.00 77.56 159 ALA A N 1
ATOM 1282 C CA . ALA A 1 159 ? -10.042 7.849 4.651 1.00 77.56 159 ALA A CA 1
ATOM 1283 C C . ALA A 1 159 ? -9.901 9.022 5.647 1.00 77.56 159 ALA A C 1
ATOM 1285 O O . ALA A 1 159 ? -10.496 9.004 6.733 1.00 77.56 159 ALA A O 1
ATOM 1286 N N . ARG A 1 160 ? -9.132 10.061 5.298 1.00 79.75 160 ARG A N 1
ATOM 1287 C CA . ARG A 1 160 ? -8.928 11.272 6.110 1.00 79.75 160 ARG A CA 1
ATOM 1288 C C . ARG A 1 160 ? -9.721 12.482 5.615 1.00 79.75 160 ARG A C 1
ATOM 1290 O O . ARG A 1 160 ? -9.932 13.393 6.411 1.00 79.75 160 ARG A O 1
ATOM 1297 N N . CYS A 1 161 ? -10.213 12.467 4.378 1.00 83.88 161 CYS A N 1
ATOM 1298 C CA . CYS A 1 161 ? -11.065 13.520 3.820 1.00 83.88 161 CYS A CA 1
ATOM 1299 C C . CYS A 1 161 ? -12.371 13.703 4.605 1.00 83.88 161 CYS A C 1
ATOM 1301 O O . CYS A 1 161 ? -12.830 12.793 5.307 1.00 83.88 161 CYS A O 1
ATOM 1303 N N . LYS A 1 162 ? -12.983 14.884 4.489 1.00 88.25 162 LYS A N 1
ATOM 1304 C CA . LYS A 1 162 ? -14.331 15.134 5.020 1.00 88.25 162 LYS A CA 1
ATOM 1305 C C . LYS A 1 162 ? -15.366 14.359 4.205 1.00 88.25 162 LYS A C 1
ATOM 1307 O O . LYS A 1 162 ? -15.181 14.145 3.012 1.00 88.25 162 LYS A O 1
ATOM 1312 N N . ASP A 1 163 ? -16.495 14.017 4.818 1.00 88.19 163 ASP A N 1
ATOM 1313 C CA . ASP A 1 163 ? -17.556 13.252 4.145 1.00 88.19 163 ASP A CA 1
ATOM 1314 C C . ASP A 1 163 ? -18.102 13.967 2.895 1.00 88.19 163 ASP A C 1
ATOM 1316 O O . ASP A 1 163 ? -18.447 13.316 1.913 1.00 88.19 163 ASP A O 1
ATOM 1320 N N . SER A 1 164 ? -18.132 15.305 2.891 1.00 90.31 164 SER A N 1
ATOM 1321 C CA . SER A 1 164 ? -18.519 16.098 1.717 1.00 90.31 164 SER A CA 1
ATOM 1322 C C . SER A 1 164 ? -17.522 15.971 0.562 1.00 90.31 164 SER A C 1
ATOM 1324 O O . SER A 1 164 ? -17.930 15.808 -0.580 1.00 90.31 164 SER A O 1
ATOM 1326 N N . GLU A 1 165 ? -16.220 16.011 0.856 1.00 89.56 165 GLU A N 1
ATOM 1327 C CA . GLU A 1 165 ? -15.147 15.848 -0.138 1.00 89.56 165 GLU A CA 1
ATOM 1328 C C . GLU A 1 165 ? -15.147 14.421 -0.693 1.00 8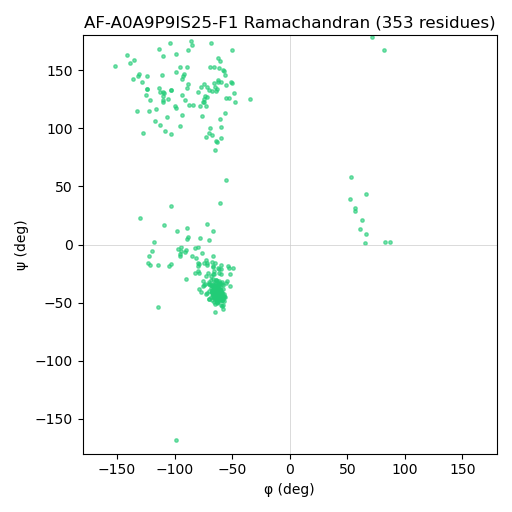9.56 165 GLU A C 1
ATOM 1330 O O . GLU A 1 165 ? -15.019 14.214 -1.896 1.00 89.56 165 GLU A O 1
ATOM 1335 N N . LEU A 1 166 ? -15.367 13.437 0.183 1.00 91.25 166 LEU A N 1
ATOM 1336 C CA . LEU A 1 166 ? -15.464 12.033 -0.191 1.00 91.25 166 LEU A CA 1
ATOM 1337 C C . LEU A 1 166 ? -16.614 11.786 -1.176 1.00 91.25 166 LEU A C 1
ATOM 1339 O O . LEU A 1 166 ? -16.432 11.071 -2.156 1.00 91.25 166 LEU A O 1
ATOM 1343 N N . ARG A 1 167 ? -17.777 12.412 -0.951 1.00 93.56 167 ARG A N 1
ATOM 1344 C CA . ARG A 1 167 ? -18.926 12.316 -1.864 1.00 93.56 167 ARG A CA 1
ATOM 1345 C C . ARG A 1 167 ? -18.645 12.918 -3.236 1.00 93.56 167 ARG A C 1
ATOM 1347 O O . ARG A 1 167 ? -19.056 12.325 -4.222 1.00 93.56 167 ARG A O 1
ATOM 1354 N N . ILE A 1 168 ? -17.918 14.034 -3.304 1.00 93.12 168 ILE A N 1
ATOM 1355 C CA . ILE A 1 168 ? -17.503 14.634 -4.583 1.00 93.12 168 ILE A CA 1
ATOM 1356 C C . ILE A 1 168 ? -16.596 13.670 -5.358 1.00 93.12 168 ILE A C 1
ATOM 1358 O O . ILE A 1 168 ? -16.764 13.503 -6.560 1.00 93.12 168 ILE A O 1
ATOM 1362 N N . VAL A 1 169 ? -15.653 13.006 -4.678 1.00 91.81 169 VAL A N 1
ATOM 1363 C CA . VAL A 1 169 ? -14.771 12.015 -5.317 1.00 91.81 169 VAL A CA 1
ATOM 1364 C C . VAL A 1 169 ? -15.558 10.806 -5.821 1.00 91.81 169 VAL A C 1
ATOM 1366 O O . VAL A 1 169 ? -15.307 10.359 -6.937 1.00 91.81 169 VAL A O 1
ATOM 1369 N N . ILE A 1 170 ? -16.497 10.287 -5.024 1.00 94.44 170 ILE A N 1
ATOM 1370 C CA . ILE A 1 170 ? -17.351 9.157 -5.420 1.00 94.44 170 ILE A CA 1
ATOM 1371 C C . ILE A 1 170 ? -18.159 9.516 -6.667 1.00 94.44 170 ILE A C 1
ATOM 1373 O O . ILE A 1 170 ? -18.086 8.797 -7.658 1.00 94.44 170 ILE A O 1
ATOM 1377 N N . ASP A 1 171 ? -18.855 10.651 -6.633 1.00 95.31 171 ASP A N 1
ATOM 1378 C CA . ASP A 1 171 ? -19.680 11.126 -7.742 1.00 95.31 171 ASP A CA 1
ATOM 1379 C C . ASP A 1 171 ? -18.845 11.318 -9.017 1.00 95.31 171 ASP A C 1
ATOM 1381 O O . ASP A 1 171 ? -19.177 10.786 -10.074 1.00 95.31 171 ASP A O 1
ATOM 1385 N N . ALA A 1 172 ? -17.690 11.981 -8.910 1.00 94.00 172 ALA A N 1
ATOM 1386 C CA . ALA A 1 172 ? -16.800 12.203 -10.045 1.00 94.00 172 ALA A CA 1
ATOM 1387 C C . ALA A 1 172 ? -16.249 10.900 -10.649 1.00 94.00 172 ALA A C 1
ATOM 1389 O O . ALA A 1 172 ? -16.097 10.804 -11.867 1.00 94.00 172 ALA A O 1
ATOM 1390 N N . LEU A 1 173 ? -15.937 9.897 -9.821 1.00 94.19 173 LEU A N 1
ATOM 1391 C CA . LEU A 1 173 ? -15.477 8.595 -10.307 1.00 94.19 173 LEU A CA 1
ATOM 1392 C C . LEU A 1 173 ? -16.614 7.807 -10.961 1.00 94.19 173 LEU A C 1
ATOM 1394 O O . LEU A 1 173 ? -16.397 7.251 -12.032 1.00 94.19 173 LEU A O 1
ATOM 1398 N N . GLN A 1 174 ? -17.820 7.817 -10.385 1.00 95.31 174 GLN A N 1
ATOM 1399 C CA . GLN A 1 174 ? -19.001 7.163 -10.965 1.00 95.31 174 GLN A CA 1
ATOM 1400 C C . GLN A 1 174 ? -19.375 7.742 -12.339 1.00 95.31 174 GLN A C 1
ATOM 1402 O O . GLN A 1 174 ? -19.830 7.004 -13.211 1.00 95.31 174 GLN A O 1
ATOM 1407 N N . HIS A 1 175 ? -19.120 9.034 -12.565 1.00 95.00 175 HIS A N 1
ATOM 1408 C CA . HIS A 1 175 ? -19.312 9.690 -13.862 1.00 95.00 175 HIS A CA 1
ATOM 1409 C C . HIS A 1 175 ? -18.174 9.445 -14.875 1.00 95.00 175 HIS A C 1
ATOM 1411 O O . HIS A 1 175 ? -18.272 9.910 -16.010 1.00 95.00 175 HIS A O 1
ATOM 1417 N N . SER A 1 176 ? -17.112 8.713 -14.512 1.00 95.06 176 SER A N 1
ATOM 1418 C CA . SER A 1 176 ? -16.034 8.316 -15.429 1.00 95.06 176 SER A CA 1
ATOM 1419 C C . SER A 1 176 ? -16.116 6.813 -15.738 1.00 95.06 176 SER A C 1
ATOM 1421 O O . SER A 1 176 ? -15.628 5.993 -14.950 1.00 95.06 176 SER A O 1
ATOM 1423 N N . PRO A 1 177 ? -16.712 6.419 -16.880 1.00 94.81 177 PRO A N 1
ATOM 1424 C CA . PRO A 1 177 ? -16.907 5.008 -17.214 1.00 94.81 177 PRO A CA 1
ATOM 1425 C C . PRO A 1 177 ? -15.581 4.246 -17.343 1.00 94.81 177 PRO A C 1
ATOM 1427 O O . PRO A 1 177 ? -15.491 3.085 -16.938 1.00 94.81 177 PRO A O 1
ATOM 1430 N N . GLU A 1 178 ? -14.526 4.896 -17.831 1.00 94.81 178 GLU A N 1
ATOM 1431 C CA . GLU A 1 178 ? -13.199 4.300 -17.972 1.00 94.81 178 GLU A CA 1
ATOM 1432 C C . GLU A 1 178 ? -12.578 4.006 -16.602 1.00 94.81 178 GLU A C 1
ATOM 1434 O O . GLU A 1 178 ? -12.135 2.886 -16.348 1.00 94.81 178 GLU A O 1
ATOM 1439 N N . LYS A 1 179 ? -12.610 4.969 -15.669 1.00 95.00 179 LYS A N 1
ATOM 1440 C CA . LYS A 1 179 ? -12.079 4.763 -14.310 1.00 95.00 179 LYS A CA 1
ATOM 1441 C C . LYS A 1 179 ? -12.873 3.702 -13.551 1.00 95.00 179 LYS A C 1
ATOM 1443 O O . LYS A 1 179 ? -12.267 2.870 -12.879 1.00 95.00 179 LYS A O 1
ATOM 1448 N N . MET A 1 180 ? -14.200 3.670 -13.697 1.00 96.75 180 MET A N 1
ATOM 1449 C CA . MET A 1 180 ? -15.033 2.607 -13.119 1.00 96.75 180 MET A CA 1
ATOM 1450 C C . MET A 1 180 ? -14.704 1.230 -13.700 1.00 96.75 180 MET A C 1
ATOM 1452 O O . MET A 1 180 ? -14.686 0.239 -12.967 1.00 96.75 180 MET A O 1
ATOM 1456 N N . THR A 1 181 ? -14.381 1.162 -14.991 1.00 96.75 181 THR A N 1
ATOM 1457 C CA . THR A 1 181 ? -13.935 -0.080 -15.633 1.00 96.75 181 THR A CA 1
ATOM 1458 C C . THR A 1 181 ? -12.618 -0.562 -15.029 1.00 96.75 181 THR A C 1
ATOM 1460 O O . THR A 1 181 ? -12.533 -1.715 -14.609 1.00 96.75 181 THR A O 1
ATOM 1463 N N . VAL A 1 182 ? -11.628 0.322 -14.873 1.00 95.75 182 VAL A N 1
ATOM 1464 C CA . VAL A 1 182 ? -10.349 -0.005 -14.215 1.00 95.75 182 VAL A CA 1
ATOM 1465 C C . VAL A 1 182 ? -10.559 -0.448 -12.763 1.00 95.75 182 VAL A C 1
ATOM 1467 O O . VAL A 1 182 ? -9.986 -1.451 -12.342 1.00 95.75 182 VAL A O 1
ATOM 1470 N N . LEU A 1 183 ? -11.410 0.242 -11.995 1.00 96.19 183 LEU A N 1
ATOM 1471 C CA . LEU A 1 183 ? -11.743 -0.138 -10.615 1.00 96.19 183 LEU A CA 1
ATOM 1472 C C . LEU A 1 183 ? -12.378 -1.532 -10.536 1.00 96.19 183 LEU A C 1
ATOM 1474 O O . LEU A 1 183 ? -12.047 -2.311 -9.641 1.00 96.19 183 LEU A O 1
ATOM 1478 N N . ARG A 1 184 ? -13.246 -1.885 -11.487 1.00 96.75 184 ARG A N 1
ATOM 1479 C CA . ARG A 1 184 ? -13.824 -3.231 -11.580 1.00 96.75 184 ARG A CA 1
ATOM 1480 C C . ARG A 1 184 ? -12.745 -4.288 -11.828 1.00 96.75 184 ARG A C 1
ATOM 1482 O O . ARG A 1 184 ? -12.744 -5.301 -11.136 1.00 96.75 184 ARG A O 1
ATOM 1489 N N . LEU A 1 185 ? -11.800 -4.032 -12.733 1.00 96.62 185 LEU A N 1
ATOM 1490 C CA . LEU A 1 185 ? -10.675 -4.942 -12.992 1.00 96.62 185 LEU A CA 1
ATOM 1491 C C . LEU A 1 185 ? -9.743 -5.075 -11.772 1.00 96.62 185 LEU A C 1
ATOM 1493 O O . LEU A 1 185 ? -9.296 -6.171 -11.431 1.00 96.62 185 LEU A O 1
ATOM 1497 N N . LEU A 1 186 ? -9.492 -3.976 -11.055 1.00 95.25 186 LEU A N 1
ATOM 1498 C CA . LEU A 1 186 ? -8.729 -3.989 -9.802 1.00 95.25 186 LEU A CA 1
ATOM 1499 C C . LEU A 1 186 ? -9.433 -4.783 -8.693 1.00 95.25 186 LEU A C 1
ATOM 1501 O O . LEU A 1 186 ? -8.765 -5.382 -7.850 1.00 95.25 186 LEU A O 1
ATOM 1505 N N . ALA A 1 187 ? -10.767 -4.832 -8.683 1.00 94.31 187 ALA A N 1
ATOM 1506 C CA . ALA A 1 187 ? -11.506 -5.629 -7.706 1.00 94.31 187 ALA A CA 1
ATOM 1507 C C . ALA A 1 187 ? -11.196 -7.130 -7.846 1.00 94.31 187 ALA A C 1
ATOM 1509 O O . ALA A 1 187 ? -11.091 -7.833 -6.840 1.00 94.31 187 ALA A O 1
ATOM 1510 N N . ASP A 1 188 ? -10.976 -7.623 -9.067 1.00 93.88 188 ASP A N 1
ATOM 1511 C CA . ASP A 1 188 ? -10.556 -9.010 -9.289 1.00 93.88 188 ASP A CA 1
ATOM 1512 C C . ASP A 1 188 ? -9.114 -9.257 -8.821 1.00 93.88 188 ASP A C 1
ATOM 1514 O O . ASP A 1 188 ? -8.812 -10.317 -8.269 1.00 93.88 188 ASP A O 1
ATOM 1518 N N . GLN A 1 189 ? -8.244 -8.247 -8.915 1.00 93.44 189 GLN A N 1
ATOM 1519 C CA . GLN A 1 189 ? -6.894 -8.299 -8.345 1.00 93.44 189 GLN A CA 1
ATOM 1520 C C . GLN A 1 189 ? -6.909 -8.327 -6.809 1.00 93.44 189 GLN A C 1
ATOM 1522 O O . GLN A 1 189 ? -6.115 -9.051 -6.209 1.00 93.44 189 GLN A O 1
ATOM 1527 N N . ILE A 1 190 ? -7.843 -7.623 -6.156 1.00 89.69 190 ILE A N 1
ATOM 1528 C CA . ILE A 1 190 ? -8.062 -7.737 -4.703 1.00 89.69 190 ILE A CA 1
ATOM 1529 C C . ILE A 1 190 ? -8.485 -9.157 -4.314 1.00 89.69 190 ILE A C 1
ATOM 1531 O O . ILE A 1 190 ? -7.956 -9.694 -3.342 1.00 89.69 190 ILE A O 1
ATOM 1535 N N 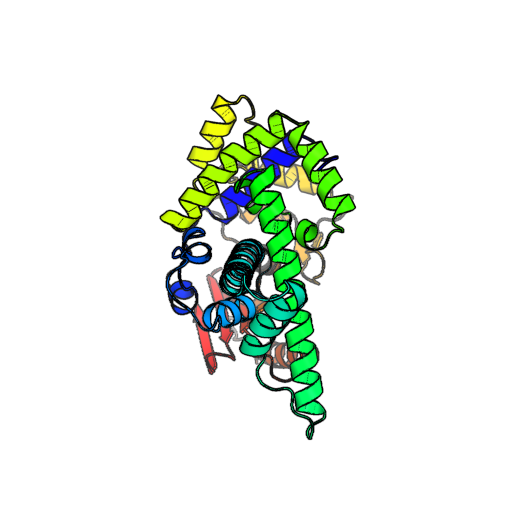. LYS A 1 191 ? -9.387 -9.795 -5.072 1.00 89.19 191 LYS A N 1
ATOM 1536 C CA . LYS A 1 191 ? -9.782 -11.192 -4.808 1.00 89.19 191 LYS A CA 1
ATOM 1537 C C . LYS A 1 191 ? -8.585 -12.134 -4.915 1.00 89.19 191 LYS A C 1
ATOM 1539 O O . LYS A 1 191 ? -8.351 -12.921 -4.007 1.00 89.19 191 LYS A O 1
ATOM 1544 N N . LEU A 1 192 ? -7.776 -12.000 -5.970 1.00 87.69 192 LEU A N 1
ATOM 1545 C CA . LEU A 1 192 ? -6.541 -12.778 -6.121 1.00 87.69 192 LEU A CA 1
ATOM 1546 C C . LEU A 1 192 ? -5.571 -12.549 -4.961 1.00 87.69 192 LEU A C 1
ATOM 1548 O O . LEU A 1 192 ? -4.997 -13.506 -4.446 1.00 87.69 192 LEU A O 1
ATOM 1552 N N . LEU A 1 193 ? -5.423 -11.303 -4.514 1.00 84.25 193 LEU A N 1
ATOM 1553 C CA . LEU A 1 193 ? -4.568 -10.970 -3.384 1.00 84.25 193 LEU A CA 1
ATOM 1554 C C . LEU A 1 193 ? -5.068 -11.596 -2.073 1.00 84.25 193 LEU A C 1
ATOM 1556 O O . LEU A 1 193 ? -4.253 -12.053 -1.276 1.00 84.25 193 LEU A O 1
ATOM 1560 N N . ILE A 1 194 ? -6.382 -11.661 -1.856 1.00 78.69 194 ILE A N 1
ATOM 1561 C CA . ILE A 1 194 ? -6.978 -12.324 -0.686 1.00 78.69 194 ILE A CA 1
ATOM 1562 C C . ILE A 1 194 ? -6.804 -13.848 -0.777 1.00 78.69 194 ILE A C 1
ATOM 1564 O O . ILE A 1 194 ? -6.351 -14.475 0.179 1.00 78.69 194 ILE A O 1
ATOM 1568 N N . ASP A 1 195 ? -7.105 -14.442 -1.932 1.00 81.06 195 ASP A N 1
ATOM 1569 C CA . ASP A 1 195 ? -7.147 -15.900 -2.102 1.00 81.06 195 ASP A CA 1
ATOM 1570 C C . ASP A 1 195 ? -5.756 -16.528 -2.258 1.00 81.06 195 ASP A C 1
ATOM 1572 O O . ASP A 1 195 ? -5.490 -17.626 -1.767 1.00 81.06 195 ASP A O 1
ATOM 1576 N N . LYS A 1 196 ? -4.861 -15.844 -2.977 1.00 79.56 196 LYS A N 1
ATOM 1577 C CA . LYS A 1 196 ? -3.547 -16.354 -3.401 1.00 79.56 196 LYS A CA 1
ATOM 1578 C C . LYS A 1 196 ? -2.380 -15.552 -2.838 1.00 79.56 196 LYS A C 1
ATOM 1580 O O . LYS A 1 196 ? -1.236 -15.866 -3.156 1.00 79.56 196 LYS A O 1
ATOM 1585 N N . THR A 1 197 ? -2.630 -14.535 -2.010 1.00 77.69 197 THR A N 1
ATOM 1586 C CA . THR A 1 197 ? -1.607 -13.636 -1.431 1.00 77.69 197 THR A CA 1
ATOM 1587 C C . THR A 1 197 ? -0.795 -12.830 -2.449 1.00 77.69 197 THR A C 1
ATOM 1589 O O . THR A 1 197 ? 0.210 -12.223 -2.084 1.00 77.69 197 THR A O 1
ATOM 1592 N N . GLN A 1 198 ? -1.241 -12.784 -3.707 1.00 84.50 198 GLN A N 1
ATOM 1593 C CA . GLN A 1 198 ? -0.598 -12.030 -4.779 1.00 84.50 198 GLN A CA 1
ATOM 1594 C C . GLN A 1 198 ? -1.615 -11.589 -5.835 1.00 84.50 198 GLN A C 1
ATOM 1596 O O . GLN A 1 198 ? -2.630 -12.253 -6.054 1.00 84.50 198 GLN A O 1
ATOM 1601 N N . THR A 1 199 ? -1.312 -10.502 -6.527 1.00 89.12 199 THR A N 1
ATOM 1602 C CA . THR A 1 199 ? -2.015 -10.059 -7.739 1.00 89.12 199 THR A CA 1
ATOM 1603 C C . THR A 1 199 ? -1.440 -10.738 -8.992 1.00 89.12 199 THR A C 1
ATOM 1605 O O . THR A 1 199 ? -0.454 -11.478 -8.935 1.00 89.12 199 THR A O 1
ATOM 1608 N N . SER A 1 200 ? -2.051 -10.499 -10.153 1.00 91.00 200 SER A N 1
ATOM 1609 C CA . SER A 1 200 ? -1.582 -10.974 -11.455 1.00 91.00 200 SER A CA 1
ATOM 1610 C C . SER A 1 200 ? -1.467 -9.813 -12.455 1.00 91.00 200 SER A C 1
ATOM 1612 O O . SER A 1 200 ? -2.452 -9.463 -13.110 1.00 91.00 200 SER A O 1
ATOM 1614 N N . PRO A 1 201 ? -0.261 -9.234 -12.625 1.00 89.44 201 PRO A N 1
ATOM 1615 C CA . PRO A 1 201 ? -0.020 -8.174 -13.607 1.00 89.44 201 PRO A CA 1
ATOM 1616 C C . PRO A 1 201 ? -0.353 -8.591 -15.040 1.00 89.44 201 PRO A C 1
ATOM 1618 O O . PRO A 1 201 ? -0.915 -7.806 -15.797 1.00 89.44 201 PRO A O 1
ATOM 1621 N N . SER A 1 202 ? -0.054 -9.841 -15.410 1.00 86.69 202 SER A N 1
ATOM 1622 C CA . SER A 1 202 ? -0.350 -10.364 -16.746 1.00 86.69 202 SER A CA 1
ATOM 1623 C C . SER A 1 202 ? -1.851 -10.469 -17.004 1.00 86.69 202 SER A C 1
ATOM 1625 O O . SER A 1 202 ? -2.307 -10.076 -18.074 1.00 86.69 202 SER A O 1
ATOM 1627 N N . GLN A 1 203 ? -2.624 -10.952 -16.027 1.00 91.62 203 GLN A N 1
ATOM 1628 C CA . GLN A 1 203 ? -4.079 -10.990 -16.139 1.00 91.62 203 GLN A CA 1
ATOM 1629 C C . GLN A 1 203 ? -4.648 -9.573 -16.238 1.00 91.62 203 GLN A C 1
ATOM 1631 O O . GLN A 1 203 ? -5.373 -9.284 -17.181 1.00 91.62 203 GLN A O 1
ATOM 1636 N N . PHE A 1 204 ? -4.246 -8.672 -15.338 1.00 93.69 204 PHE A N 1
ATOM 1637 C CA . PHE A 1 204 ? -4.726 -7.290 -15.339 1.00 93.69 204 PHE A CA 1
ATOM 1638 C C . PHE A 1 204 ? -4.414 -6.557 -16.652 1.00 93.69 204 PHE A C 1
ATOM 1640 O O . PHE A 1 204 ? -5.276 -5.878 -17.202 1.00 93.69 204 PHE A O 1
ATOM 1647 N N . SER A 1 205 ? -3.209 -6.740 -17.201 1.00 89.62 205 SER A N 1
ATOM 1648 C CA . SER A 1 205 ? -2.826 -6.159 -18.492 1.00 89.62 205 SER A CA 1
ATOM 1649 C C . SER A 1 205 ? -3.658 -6.705 -19.655 1.00 89.62 205 SER A C 1
ATOM 1651 O O . SER A 1 205 ? -3.987 -5.946 -20.566 1.00 89.62 205 SER A O 1
ATOM 1653 N N . ASN A 1 206 ? -3.987 -7.999 -19.648 1.00 89.50 206 ASN A N 1
ATOM 1654 C CA . ASN A 1 206 ? -4.853 -8.594 -20.667 1.00 89.50 206 ASN A CA 1
ATOM 1655 C C . ASN A 1 206 ? -6.286 -8.063 -20.547 1.00 89.50 206 ASN A C 1
ATOM 1657 O O . ASN A 1 206 ? -6.899 -7.732 -21.559 1.00 89.50 206 ASN A O 1
ATOM 1661 N N . ASP A 1 207 ? -6.792 -7.931 -19.321 1.00 93.25 207 ASP A N 1
ATOM 1662 C CA . ASP A 1 207 ? -8.130 -7.408 -19.057 1.00 93.25 207 ASP A CA 1
ATOM 1663 C C . ASP A 1 207 ? -8.257 -5.939 -19.496 1.00 93.25 207 ASP A C 1
ATOM 1665 O O . ASP A 1 207 ? -9.226 -5.571 -20.158 1.00 93.25 207 ASP A O 1
ATOM 1669 N N . LEU A 1 208 ? -7.237 -5.113 -19.234 1.00 92.38 208 LEU A N 1
ATOM 1670 C CA . LEU A 1 208 ? -7.166 -3.741 -19.749 1.00 92.38 208 LEU A CA 1
ATOM 1671 C C . LEU A 1 208 ? -7.164 -3.696 -21.282 1.00 92.38 208 LEU A C 1
ATOM 1673 O O . LEU A 1 208 ? -7.823 -2.841 -21.869 1.00 92.38 208 LEU A O 1
ATOM 1677 N N . ALA A 1 209 ? -6.449 -4.613 -21.941 1.00 89.44 209 ALA A N 1
ATOM 1678 C CA . ALA A 1 209 ? -6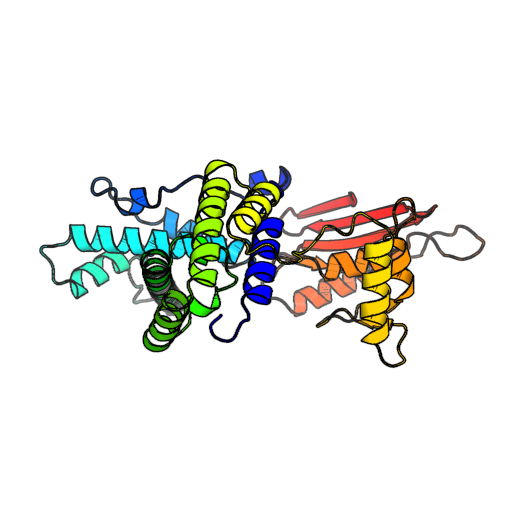.425 -4.690 -23.400 1.00 89.44 209 ALA A CA 1
ATOM 1679 C C . ALA A 1 209 ? -7.794 -5.064 -23.985 1.00 89.44 209 ALA A C 1
ATOM 1681 O O . ALA A 1 209 ? -8.204 -4.475 -24.983 1.00 89.44 209 ALA A O 1
ATOM 1682 N N . MET A 1 210 ? -8.522 -5.986 -23.346 1.00 91.00 210 MET A N 1
ATOM 1683 C CA . MET A 1 210 ? -9.884 -6.352 -23.757 1.00 91.00 210 MET A CA 1
ATOM 1684 C C . MET A 1 210 ? -10.869 -5.181 -23.640 1.00 91.00 210 MET A C 1
ATOM 1686 O O . MET A 1 210 ? -11.783 -5.070 -24.453 1.00 91.00 210 MET A O 1
ATOM 1690 N N . GLU A 1 211 ? -10.655 -4.285 -22.677 1.00 91.94 211 GLU A N 1
ATOM 1691 C CA . GLU A 1 211 ? -11.474 -3.086 -22.462 1.00 91.94 211 GLU A CA 1
ATOM 1692 C C . GLU A 1 211 ? -10.988 -1.861 -23.270 1.00 91.94 211 GLU A C 1
ATOM 1694 O O . GLU A 1 211 ? -11.514 -0.764 -23.107 1.00 91.94 211 GLU A O 1
ATOM 1699 N N . ASN A 1 212 ? -9.996 -2.018 -24.162 1.00 88.44 212 ASN A N 1
ATOM 1700 C CA . ASN A 1 212 ? -9.339 -0.925 -24.904 1.00 88.44 212 ASN A CA 1
ATOM 1701 C C . ASN A 1 212 ? -8.720 0.166 -24.002 1.00 88.44 212 ASN A C 1
ATOM 1703 O O . ASN A 1 212 ? -8.591 1.321 -24.402 1.00 88.44 212 ASN A O 1
ATOM 1707 N N . LEU A 1 213 ? -8.307 -0.211 -22.790 1.00 87.69 213 LEU A N 1
ATOM 1708 C CA . LEU A 1 213 ? -7.645 0.639 -21.793 1.00 87.69 213 LEU A CA 1
ATOM 1709 C C . LEU A 1 213 ? -6.164 0.268 -21.617 1.00 87.69 213 LEU A C 1
ATOM 1711 O O . LEU A 1 213 ? -5.535 0.624 -20.620 1.00 87.69 213 LEU A O 1
ATOM 1715 N N . ALA A 1 214 ? -5.596 -0.481 -22.565 1.00 77.69 214 ALA A N 1
ATOM 1716 C CA . ALA A 1 214 ? -4.175 -0.796 -22.577 1.00 77.69 214 ALA A CA 1
ATOM 1717 C C . ALA A 1 214 ? -3.361 0.440 -22.976 1.00 77.69 214 ALA A C 1
ATOM 1719 O O . ALA A 1 214 ? -3.102 0.693 -24.152 1.00 77.69 214 ALA A O 1
ATOM 1720 N N . PHE A 1 215 ? -2.932 1.189 -21.969 1.00 70.06 215 PHE A N 1
ATOM 1721 C CA . PHE A 1 215 ? -1.890 2.200 -22.103 1.00 70.06 215 PHE A CA 1
ATOM 1722 C C . PHE A 1 215 ? -0.512 1.562 -21.886 1.00 70.06 215 PHE A C 1
ATOM 1724 O O . PHE A 1 215 ? -0.405 0.423 -21.420 1.00 70.06 215 PHE A O 1
ATOM 1731 N N . ALA A 1 216 ? 0.564 2.275 -22.228 1.00 56.88 216 ALA A N 1
ATOM 1732 C CA . ALA A 1 216 ? 1.921 1.839 -21.908 1.00 56.88 216 ALA A CA 1
ATOM 1733 C C . ALA A 1 216 ? 2.102 1.808 -20.375 1.00 56.88 216 ALA A C 1
ATOM 1735 O O . ALA A 1 216 ? 2.458 2.805 -19.759 1.00 56.88 216 ALA A O 1
ATOM 1736 N N . GLY A 1 217 ? 1.785 0.675 -19.743 1.00 53.94 217 GLY A N 1
ATOM 1737 C CA . GLY A 1 217 ? 1.988 0.477 -18.309 1.00 53.94 217 GLY A CA 1
ATOM 1738 C C . GLY A 1 217 ? 3.477 0.420 -17.936 1.00 53.94 217 GLY A C 1
ATOM 1739 O O . GLY A 1 217 ? 4.331 0.366 -18.827 1.00 53.94 217 GLY A O 1
ATOM 1740 N N . PRO A 1 218 ? 3.806 0.369 -16.630 1.00 52.41 218 PRO A N 1
ATOM 1741 C CA . PRO A 1 218 ? 5.164 0.141 -16.156 1.00 52.41 218 PRO A CA 1
ATOM 1742 C C . PRO A 1 218 ? 5.644 -1.212 -16.685 1.00 52.41 218 PRO A C 1
ATOM 1744 O O . PRO A 1 218 ? 5.260 -2.275 -16.193 1.00 52.41 218 PRO A O 1
ATOM 1747 N N . ARG A 1 219 ? 6.451 -1.189 -17.743 1.00 50.66 219 ARG A N 1
ATOM 1748 C CA . ARG A 1 219 ? 7.131 -2.383 -18.228 1.00 50.66 219 ARG A CA 1
ATOM 1749 C C . ARG A 1 219 ? 8.303 -2.645 -17.295 1.00 50.66 219 ARG A C 1
ATOM 1751 O O . ARG A 1 219 ? 9.047 -1.730 -16.952 1.00 50.66 219 ARG A O 1
ATOM 1758 N N . LEU A 1 220 ? 8.491 -3.904 -16.899 1.00 48.78 220 LEU A N 1
ATOM 1759 C CA . LEU A 1 220 ? 9.809 -4.339 -16.446 1.00 48.78 220 LEU A CA 1
ATOM 1760 C C . LEU A 1 220 ? 10.770 -4.021 -17.594 1.00 48.78 220 LEU A C 1
ATOM 1762 O O . LEU A 1 220 ? 10.620 -4.609 -18.666 1.00 48.78 220 LEU A O 1
ATOM 1766 N N . LEU A 1 221 ? 11.691 -3.077 -17.369 1.00 52.97 221 LEU A N 1
ATOM 1767 C CA . LEU A 1 221 ? 12.752 -2.723 -18.314 1.00 52.97 221 LEU A CA 1
ATOM 1768 C C . LEU A 1 221 ? 13.576 -3.994 -18.532 1.00 52.97 221 LEU A C 1
ATOM 1770 O O . LEU A 1 221 ? 14.429 -4.357 -17.721 1.00 52.97 221 LEU A O 1
ATOM 1774 N N . THR A 1 222 ? 13.205 -4.757 -19.550 1.00 52.69 222 THR A N 1
ATOM 1775 C CA . THR A 1 222 ? 13.730 -6.107 -19.791 1.00 52.69 222 THR A CA 1
ATOM 1776 C C . THR A 1 222 ? 14.716 -6.103 -20.938 1.00 52.69 222 THR A C 1
ATOM 1778 O O . THR A 1 222 ? 15.533 -7.021 -21.038 1.00 52.69 222 THR A O 1
ATOM 1781 N N . ASP A 1 223 ? 14.685 -5.057 -21.764 1.00 63.84 223 ASP A N 1
ATOM 1782 C CA . ASP A 1 223 ? 15.628 -4.859 -22.843 1.00 63.84 223 ASP A CA 1
ATOM 1783 C C . ASP A 1 223 ? 16.534 -3.639 -22.614 1.00 63.84 223 ASP A C 1
ATOM 1785 O O . ASP A 1 223 ? 16.378 -2.832 -21.697 1.00 63.84 223 ASP A O 1
ATOM 1789 N N . LYS A 1 224 ? 17.567 -3.556 -23.444 1.00 73.56 224 LYS A N 1
ATOM 1790 C CA . LYS A 1 224 ? 18.543 -2.473 -23.405 1.00 73.56 224 LYS A CA 1
ATOM 1791 C C . LYS A 1 224 ? 17.958 -1.135 -23.873 1.00 73.56 224 LYS A C 1
ATOM 1793 O O . LYS A 1 224 ? 18.358 -0.102 -23.353 1.00 73.56 224 LYS A O 1
ATOM 1798 N N . ALA A 1 225 ? 17.039 -1.156 -24.835 1.00 75.31 225 ALA A N 1
ATOM 1799 C CA . ALA A 1 225 ? 16.430 0.043 -25.399 1.00 75.31 225 ALA A CA 1
ATOM 1800 C C . ALA A 1 225 ? 15.553 0.770 -24.366 1.00 75.31 225 ALA A C 1
ATOM 1802 O O . ALA A 1 225 ? 15.553 1.996 -24.313 1.00 75.31 225 ALA A O 1
ATOM 1803 N N . ASP A 1 226 ? 14.883 0.016 -23.499 1.00 73.69 226 ASP A N 1
ATOM 1804 C CA . ASP A 1 226 ? 14.138 0.490 -22.337 1.00 73.69 226 ASP A CA 1
ATOM 1805 C C . ASP A 1 226 ? 15.057 1.224 -21.342 1.00 73.69 226 ASP A C 1
ATOM 1807 O O . ASP A 1 226 ? 14.748 2.327 -20.885 1.00 73.69 226 ASP A O 1
ATOM 1811 N N . LEU A 1 227 ? 16.223 0.642 -21.033 1.00 77.19 227 LEU A N 1
ATOM 1812 C CA . LEU A 1 227 ? 17.216 1.268 -20.155 1.00 77.19 227 LEU A CA 1
ATOM 1813 C C . LEU A 1 227 ? 17.848 2.513 -20.794 1.00 77.19 227 LEU A C 1
ATOM 1815 O O . LEU A 1 227 ? 18.060 3.511 -20.104 1.00 77.19 227 LEU A O 1
ATOM 1819 N N . ASP A 1 228 ? 18.127 2.467 -22.097 1.00 81.06 228 ASP A N 1
ATOM 1820 C CA . ASP A 1 228 ? 18.642 3.609 -22.855 1.00 81.06 228 ASP A CA 1
ATOM 1821 C C . ASP A 1 228 ? 17.602 4.744 -22.894 1.00 81.06 228 ASP A C 1
ATOM 1823 O O . ASP A 1 228 ? 17.952 5.904 -22.683 1.00 81.06 228 ASP A O 1
ATOM 1827 N N . SER A 1 229 ? 16.313 4.422 -23.058 1.00 81.56 229 SER A N 1
ATOM 1828 C CA . SER A 1 229 ? 15.217 5.396 -22.980 1.00 81.56 229 SER A CA 1
ATOM 1829 C C . SER A 1 229 ? 15.119 6.034 -21.595 1.00 81.56 229 SER A C 1
ATOM 1831 O O . SER A 1 229 ? 15.051 7.260 -21.497 1.00 81.56 229 SER A O 1
ATOM 1833 N N . LEU A 1 230 ? 15.177 5.234 -20.522 1.00 81.44 230 LEU A N 1
ATOM 1834 C CA . LEU A 1 230 ? 15.210 5.746 -19.149 1.00 81.44 230 LEU A CA 1
ATOM 1835 C C . LEU A 1 230 ? 16.406 6.683 -18.939 1.00 81.44 230 LEU A C 1
ATOM 1837 O O . LEU A 1 230 ? 16.262 7.757 -18.355 1.00 81.44 230 LEU A O 1
ATOM 1841 N N . TYR A 1 231 ? 17.584 6.289 -19.426 1.00 83.44 231 TYR A N 1
ATOM 1842 C CA . TYR A 1 231 ? 18.790 7.103 -19.338 1.00 83.44 231 TYR A CA 1
ATOM 1843 C C . TYR A 1 231 ? 18.605 8.453 -20.042 1.00 83.44 231 TYR A C 1
ATOM 1845 O O . TYR A 1 231 ? 18.881 9.488 -19.438 1.00 83.44 231 TYR A O 1
ATOM 1853 N N . THR A 1 232 ? 18.082 8.460 -21.272 1.00 83.94 232 THR A N 1
ATOM 1854 C CA . THR A 1 232 ? 17.795 9.692 -22.023 1.00 83.94 232 THR A CA 1
ATOM 1855 C C . THR A 1 232 ? 16.768 10.570 -21.310 1.00 83.94 232 THR A C 1
ATOM 1857 O O . THR A 1 232 ? 17.017 11.756 -21.135 1.00 83.94 232 THR A O 1
ATOM 1860 N N . GLN A 1 233 ? 15.666 10.004 -20.809 1.00 83.62 233 GLN A N 1
ATOM 1861 C CA . GLN A 1 233 ? 14.640 10.766 -20.081 1.00 83.62 233 GLN A CA 1
ATOM 1862 C C . GLN A 1 233 ? 15.202 11.454 -18.828 1.00 83.62 233 GLN A C 1
ATOM 1864 O O . GLN A 1 233 ? 14.917 12.626 -18.562 1.00 83.62 233 GLN A O 1
ATOM 1869 N N . ILE A 1 234 ? 16.024 10.736 -18.057 1.00 82.56 234 ILE A N 1
ATOM 1870 C CA . ILE A 1 234 ? 16.677 11.289 -16.866 1.00 82.56 234 ILE A CA 1
ATOM 1871 C C . ILE A 1 234 ? 17.702 12.357 -17.268 1.00 82.56 234 ILE A C 1
ATOM 1873 O O . ILE A 1 234 ? 17.782 13.398 -16.613 1.00 82.56 234 ILE A O 1
ATOM 1877 N N . GLN A 1 235 ? 18.462 12.127 -18.341 1.00 82.75 235 GLN A N 1
ATOM 1878 C CA . GLN A 1 235 ? 19.438 13.081 -18.865 1.00 82.75 235 GLN A CA 1
ATOM 1879 C C . GLN A 1 235 ? 18.776 14.386 -19.318 1.00 82.75 235 GLN A C 1
ATOM 1881 O O . GLN A 1 235 ? 19.228 15.456 -18.915 1.00 82.75 235 GLN A O 1
ATOM 1886 N N . ASP A 1 236 ? 17.690 14.305 -20.083 1.00 82.12 236 ASP A N 1
ATOM 1887 C CA . ASP A 1 236 ? 16.946 15.469 -20.575 1.00 82.12 236 ASP A CA 1
ATOM 1888 C C . ASP A 1 236 ? 16.328 16.276 -19.424 1.00 82.12 236 ASP A C 1
ATOM 1890 O O . ASP A 1 236 ? 16.224 17.502 -19.489 1.00 82.12 236 ASP A O 1
ATOM 1894 N N . SER A 1 237 ? 15.976 15.595 -18.330 1.00 78.44 237 SER A N 1
ATOM 1895 C CA . SER A 1 237 ? 15.440 16.216 -17.114 1.00 78.44 237 SER A CA 1
ATOM 1896 C C . SER A 1 237 ? 16.516 16.861 -16.227 1.00 78.44 237 SER A C 1
ATOM 1898 O O . SER A 1 237 ? 16.195 17.673 -15.358 1.00 78.44 237 SER A O 1
ATOM 1900 N N . CYS A 1 238 ? 17.796 16.521 -16.416 1.00 75.75 238 CYS A N 1
ATOM 1901 C CA . CYS A 1 238 ? 18.910 17.031 -15.618 1.00 75.75 238 CYS A CA 1
ATOM 1902 C C . CYS A 1 238 ? 19.685 18.113 -16.382 1.00 75.75 238 CYS A C 1
ATOM 1904 O O . CYS A 1 238 ? 20.632 17.834 -17.116 1.00 75.75 238 CYS A O 1
ATOM 1906 N N . THR A 1 239 ? 19.358 19.387 -16.163 1.00 70.56 239 THR A N 1
ATOM 1907 C CA . THR A 1 239 ? 20.123 20.502 -16.743 1.00 70.56 239 THR A CA 1
ATOM 1908 C C . THR A 1 239 ? 21.504 20.635 -16.091 1.00 70.56 239 THR A C 1
ATOM 1910 O O . THR A 1 239 ? 21.655 21.269 -15.048 1.00 70.56 239 THR A O 1
ATOM 1913 N N . GLY A 1 240 ? 22.528 20.050 -16.719 1.00 66.56 240 GLY A N 1
ATOM 1914 C CA . GLY A 1 240 ? 23.944 20.337 -16.443 1.00 66.56 240 GLY A CA 1
ATOM 1915 C C . GLY A 1 240 ? 24.583 19.608 -15.254 1.00 66.56 240 GLY A C 1
ATOM 1916 O O . GLY A 1 240 ? 25.762 19.832 -14.991 1.00 66.56 240 GLY A O 1
ATOM 1917 N N . SER A 1 241 ? 23.858 18.723 -14.559 1.00 76.94 241 SER A N 1
ATOM 1918 C CA . SER A 1 241 ? 24.412 17.871 -13.497 1.00 76.94 241 SER A CA 1
ATOM 1919 C C . SER A 1 241 ? 24.489 16.414 -13.945 1.00 76.94 241 SER A C 1
ATOM 1921 O O . SER A 1 241 ? 23.503 15.842 -14.398 1.00 76.94 241 SER A O 1
ATOM 1923 N N . THR A 1 242 ? 25.649 15.784 -13.752 1.00 81.44 242 THR A N 1
ATOM 1924 C CA . THR A 1 242 ? 25.833 14.333 -13.935 1.00 81.44 242 THR A CA 1
ATOM 1925 C C . THR A 1 242 ? 25.543 13.540 -12.658 1.00 81.44 242 THR A C 1
ATOM 1927 O O . THR A 1 242 ? 25.798 12.337 -12.609 1.00 81.44 242 THR A O 1
ATOM 1930 N N . GLN A 1 243 ? 25.084 14.210 -11.599 1.00 87.25 243 GLN A N 1
ATOM 1931 C CA . GLN A 1 243 ? 24.794 13.620 -10.297 1.00 87.25 243 GLN A CA 1
ATOM 1932 C C . GLN A 1 243 ? 23.295 13.660 -10.012 1.00 87.25 243 GLN A C 1
ATOM 1934 O O . GLN A 1 243 ? 22.655 14.704 -10.135 1.00 87.25 243 GLN A O 1
ATOM 1939 N N . LEU A 1 244 ? 22.772 12.511 -9.597 1.00 86.75 244 LEU A N 1
ATOM 1940 C CA . LEU A 1 244 ? 21.404 12.299 -9.156 1.00 86.75 244 LEU A CA 1
ATOM 1941 C C . LEU A 1 244 ? 21.393 12.208 -7.633 1.00 86.75 244 LEU A C 1
ATOM 1943 O O . LEU A 1 244 ? 22.200 11.483 -7.051 1.00 86.75 244 LEU A O 1
ATOM 1947 N N . VAL A 1 245 ? 20.475 12.930 -6.997 1.00 86.50 245 VAL A N 1
ATOM 1948 C CA . VAL A 1 245 ? 20.293 12.909 -5.542 1.00 86.50 245 VAL A CA 1
ATOM 1949 C C . VAL A 1 245 ? 18.980 12.213 -5.233 1.00 86.50 245 VAL A C 1
ATOM 1951 O O . VAL A 1 245 ? 17.935 12.571 -5.782 1.00 86.50 245 VAL A O 1
ATOM 1954 N N . VAL A 1 246 ? 19.019 11.218 -4.351 1.00 83.56 246 VAL A N 1
ATOM 1955 C CA . VAL A 1 246 ? 17.794 10.569 -3.882 1.00 83.56 246 VAL A CA 1
ATOM 1956 C C . VAL A 1 246 ? 17.072 11.531 -2.942 1.00 83.56 246 VAL A C 1
ATOM 1958 O O . VAL A 1 246 ? 17.619 11.933 -1.914 1.00 83.56 246 VAL A O 1
ATOM 1961 N N . LYS A 1 247 ? 15.841 11.906 -3.306 1.00 77.75 247 LYS A N 1
ATOM 1962 C CA . LYS A 1 247 ? 15.014 12.860 -2.557 1.00 77.75 247 LYS A CA 1
ATOM 1963 C C . LYS A 1 247 ? 14.944 12.492 -1.068 1.00 77.75 247 LYS A C 1
ATOM 1965 O O . LYS A 1 247 ? 14.791 11.324 -0.725 1.00 77.75 247 LYS A O 1
ATOM 1970 N N . ASP A 1 248 ? 15.028 13.508 -0.210 1.00 72.69 248 ASP A N 1
ATOM 1971 C CA . ASP A 1 248 ? 14.986 13.389 1.255 1.00 72.69 248 ASP A CA 1
ATOM 1972 C C . ASP A 1 248 ? 16.146 12.564 1.856 1.00 72.69 248 ASP A C 1
ATOM 1974 O O . ASP A 1 248 ? 16.058 12.074 2.984 1.00 72.69 248 ASP A O 1
ATOM 1978 N N . THR A 1 249 ? 17.251 12.418 1.114 1.00 77.62 249 THR A N 1
ATOM 1979 C CA . THR A 1 249 ? 18.484 11.768 1.574 1.00 77.62 249 THR A CA 1
ATOM 1980 C C . THR A 1 249 ? 19.723 12.500 1.054 1.00 77.62 249 THR A C 1
ATOM 1982 O O . THR A 1 249 ? 19.655 13.223 0.063 1.00 77.62 249 THR A O 1
ATOM 1985 N N . ASP A 1 250 ? 20.876 12.240 1.670 1.00 79.62 250 ASP A N 1
ATOM 1986 C CA . ASP A 1 250 ? 22.177 12.753 1.214 1.00 79.62 250 ASP A CA 1
ATOM 1987 C C . ASP A 1 250 ? 22.869 11.817 0.200 1.00 79.62 250 ASP A C 1
ATOM 1989 O O . ASP A 1 250 ? 24.072 11.919 -0.045 1.00 79.62 250 ASP A O 1
ATOM 1993 N N . VAL A 1 251 ? 22.140 10.846 -0.362 1.00 85.12 251 VAL A N 1
ATOM 1994 C CA . VAL A 1 251 ? 22.712 9.827 -1.250 1.00 85.12 251 VAL A CA 1
ATOM 1995 C C . VAL A 1 251 ? 22.793 10.374 -2.661 1.00 85.12 251 VAL A C 1
ATOM 1997 O O . VAL A 1 251 ? 21.780 10.713 -3.279 1.00 85.12 251 VAL A O 1
ATOM 2000 N N . VAL A 1 252 ? 24.021 10.411 -3.168 1.00 86.62 252 VAL A N 1
ATOM 2001 C CA . VAL A 1 252 ? 24.351 10.891 -4.505 1.00 86.62 252 VAL A CA 1
ATOM 2002 C C . VAL A 1 252 ? 24.850 9.725 -5.345 1.00 86.62 252 VAL A C 1
ATOM 2004 O O . VAL A 1 252 ? 25.690 8.946 -4.899 1.00 86.62 252 VAL A O 1
ATOM 2007 N N . MET A 1 253 ? 24.350 9.631 -6.570 1.00 89.69 253 MET A N 1
ATOM 2008 C CA . MET A 1 253 ? 24.760 8.642 -7.561 1.00 89.69 253 MET A CA 1
ATOM 2009 C C . MET A 1 253 ? 25.123 9.342 -8.865 1.00 89.69 253 MET A C 1
ATOM 2011 O O . MET A 1 253 ? 24.442 10.273 -9.300 1.00 89.69 253 MET A O 1
ATOM 2015 N N . ASN A 1 254 ? 26.181 8.884 -9.528 1.00 88.75 254 ASN A N 1
ATOM 2016 C CA . ASN A 1 254 ? 26.501 9.347 -10.869 1.00 88.75 254 ASN A CA 1
ATOM 2017 C C . ASN A 1 254 ? 25.493 8.776 -11.879 1.00 88.75 254 ASN A C 1
ATOM 2019 O O . ASN A 1 254 ? 25.210 7.581 -11.873 1.00 88.75 254 ASN A O 1
ATOM 2023 N N . MET A 1 255 ? 24.993 9.599 -12.799 1.00 86.31 255 MET A N 1
ATOM 2024 C CA . MET A 1 255 ? 24.062 9.163 -13.845 1.00 86.31 255 MET A CA 1
ATOM 2025 C C . MET A 1 255 ? 24.616 7.991 -14.676 1.00 86.31 255 MET A C 1
ATOM 2027 O O . MET A 1 255 ? 23.870 7.088 -15.049 1.00 86.31 255 MET A O 1
ATOM 2031 N N . SER A 1 256 ? 25.934 7.933 -14.895 1.00 87.25 256 SER A N 1
ATOM 2032 C CA . SER A 1 256 ? 26.587 6.812 -15.593 1.00 87.25 256 SER A CA 1
ATOM 2033 C C . SER A 1 256 ? 26.445 5.460 -14.872 1.00 87.25 256 SER A C 1
ATOM 2035 O O . SER A 1 256 ? 26.537 4.413 -15.517 1.00 87.25 256 SER A O 1
ATOM 2037 N N . SER A 1 257 ? 26.150 5.451 -13.567 1.00 88.62 257 SER A N 1
ATOM 2038 C CA . SER A 1 257 ? 25.876 4.234 -12.790 1.00 88.62 257 SER A CA 1
ATOM 2039 C C . SER A 1 257 ? 24.589 3.532 -13.236 1.00 88.62 257 SER A C 1
ATOM 2041 O O . SER A 1 257 ? 24.512 2.309 -13.139 1.00 88.62 257 SER A O 1
ATOM 2043 N N . LEU A 1 258 ? 23.626 4.248 -13.835 1.00 87.19 258 LEU A N 1
ATOM 2044 C CA . LEU A 1 258 ? 22.413 3.646 -14.415 1.00 87.19 258 LEU A CA 1
ATOM 2045 C C . LEU A 1 258 ? 22.737 2.653 -15.537 1.00 87.19 258 LEU A C 1
ATOM 2047 O O . LEU A 1 258 ? 22.092 1.616 -15.659 1.00 87.19 258 LEU A O 1
ATOM 2051 N N . GLN A 1 259 ? 23.805 2.898 -16.301 1.00 84.81 259 GLN A N 1
ATOM 2052 C CA . GLN A 1 259 ? 24.246 1.995 -17.370 1.00 84.81 259 GLN A CA 1
ATOM 2053 C C . GLN A 1 259 ? 24.759 0.645 -16.844 1.00 84.81 259 GLN A C 1
ATOM 2055 O O . GLN A 1 259 ? 25.038 -0.258 -17.640 1.00 84.81 259 GLN A O 1
ATOM 2060 N N . LYS A 1 260 ? 24.942 0.498 -15.522 1.00 86.88 260 LYS A N 1
ATOM 2061 C CA . LYS A 1 260 ? 25.296 -0.770 -14.867 1.00 86.88 260 LYS A CA 1
ATOM 2062 C C . LYS A 1 260 ? 24.088 -1.675 -14.627 1.00 86.88 260 LYS A C 1
ATOM 2064 O O . LYS A 1 260 ? 24.305 -2.843 -14.333 1.00 86.88 260 LYS A O 1
ATOM 2069 N N . LEU A 1 261 ? 22.863 -1.172 -14.798 1.00 85.62 261 LEU A N 1
ATOM 2070 C CA . LEU A 1 261 ? 21.637 -1.976 -14.757 1.00 85.62 261 LEU A CA 1
ATOM 2071 C C . LEU A 1 261 ? 21.468 -2.871 -15.999 1.00 85.62 261 LEU A C 1
ATOM 2073 O O . LEU A 1 261 ? 20.641 -3.778 -15.980 1.00 85.62 261 LEU A O 1
ATOM 2077 N N . GLU A 1 262 ? 22.246 -2.647 -17.069 1.00 82.50 262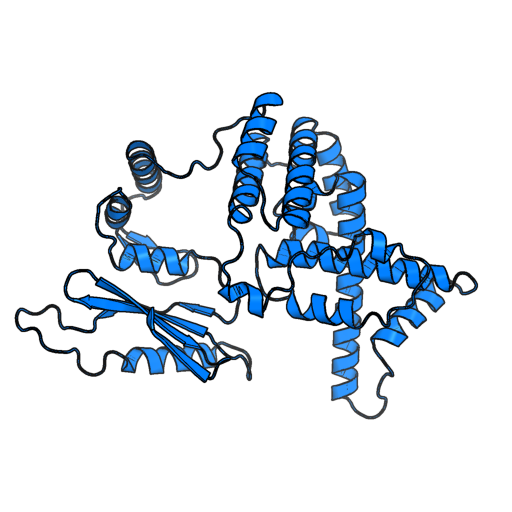 GLU A N 1
ATOM 2078 C CA . GLU A 1 262 ? 22.214 -3.504 -18.261 1.00 82.50 262 GLU A CA 1
ATOM 2079 C C . GLU A 1 262 ? 22.583 -4.947 -17.891 1.00 82.50 262 GLU A C 1
ATOM 2081 O O . GLU A 1 262 ? 23.510 -5.205 -17.113 1.00 82.50 262 GLU A O 1
ATOM 2086 N N . ALA A 1 263 ? 21.875 -5.903 -18.494 1.00 76.94 263 ALA A N 1
ATOM 2087 C CA . ALA A 1 263 ? 22.103 -7.319 -18.260 1.00 76.94 263 ALA A CA 1
ATOM 2088 C C . ALA A 1 263 ? 23.589 -7.697 -18.413 1.00 76.94 263 ALA A C 1
ATOM 2090 O O . ALA A 1 263 ? 24.279 -7.256 -19.333 1.00 76.94 263 ALA A O 1
ATOM 2091 N N . LYS A 1 264 ? 24.069 -8.579 -17.525 1.00 81.12 264 LYS A N 1
ATOM 2092 C CA . LYS A 1 264 ? 25.452 -9.099 -17.492 1.00 81.12 264 LYS A CA 1
ATOM 2093 C C . LYS A 1 264 ? 26.536 -8.062 -17.157 1.00 81.12 264 LYS A C 1
ATOM 2095 O O . LYS A 1 264 ? 27.719 -8.396 -17.234 1.00 81.12 264 LYS A O 1
ATOM 2100 N N . LYS A 1 265 ? 26.178 -6.840 -16.749 1.00 85.38 265 LYS A N 1
ATOM 2101 C CA . LYS A 1 265 ? 27.126 -5.906 -16.131 1.00 85.38 265 LYS A CA 1
ATOM 2102 C C . LYS A 1 265 ? 27.125 -6.055 -14.612 1.00 85.38 265 LYS A C 1
ATOM 2104 O O . LYS A 1 265 ? 26.113 -6.362 -13.995 1.00 85.38 265 LYS A O 1
ATOM 2109 N N . TRP A 1 266 ? 28.292 -5.836 -14.013 1.00 87.44 266 TRP A N 1
ATOM 2110 C CA . TRP A 1 266 ? 28.412 -5.738 -12.562 1.00 87.44 266 TRP A CA 1
ATOM 2111 C C . TRP A 1 266 ? 27.797 -4.424 -12.086 1.00 87.44 266 TRP A C 1
ATOM 2113 O O . TRP A 1 266 ? 28.185 -3.355 -12.571 1.00 87.44 266 TRP A O 1
ATOM 2123 N N . LEU A 1 267 ? 26.884 -4.520 -11.120 1.00 89.69 267 LEU A N 1
ATOM 2124 C CA . LEU A 1 267 ? 26.399 -3.372 -10.359 1.00 89.69 267 LEU A CA 1
ATOM 2125 C C . LEU A 1 267 ? 27.566 -2.726 -9.600 1.00 89.69 267 LEU A C 1
ATOM 2127 O O . LEU A 1 267 ? 28.541 -3.397 -9.253 1.00 89.69 267 LEU A O 1
ATOM 2131 N N . ASN A 1 268 ? 27.471 -1.423 -9.352 1.00 89.25 268 ASN A N 1
ATOM 2132 C CA . ASN A 1 268 ? 28.370 -0.721 -8.440 1.00 89.25 268 ASN A CA 1
ATOM 2133 C C . ASN A 1 268 ? 27.677 -0.431 -7.104 1.00 89.25 268 ASN A C 1
ATOM 2135 O O . ASN A 1 268 ? 26.487 -0.681 -6.923 1.00 89.25 268 ASN A O 1
ATOM 2139 N N . ASP A 1 269 ? 28.437 0.076 -6.146 1.00 88.19 269 ASP A N 1
ATOM 2140 C CA . ASP A 1 269 ? 27.914 0.415 -4.830 1.00 88.19 269 ASP A CA 1
ATOM 2141 C C . ASP A 1 269 ? 26.906 1.564 -4.881 1.00 88.19 269 ASP A C 1
ATOM 2143 O O . ASP A 1 269 ? 25.916 1.511 -4.159 1.00 88.19 269 ASP A O 1
ATOM 2147 N N . GLU A 1 270 ? 27.106 2.543 -5.769 1.00 90.44 270 GLU A N 1
ATOM 2148 C CA . GLU A 1 270 ? 26.165 3.652 -5.949 1.00 90.44 270 GLU A CA 1
ATOM 2149 C C . GLU A 1 270 ? 24.760 3.163 -6.324 1.00 90.44 270 GLU A C 1
ATOM 2151 O O . GLU A 1 270 ? 23.807 3.511 -5.635 1.00 90.44 270 GLU A O 1
ATOM 2156 N N . ILE A 1 271 ? 24.612 2.314 -7.354 1.00 90.38 271 ILE A N 1
ATOM 2157 C CA . ILE A 1 271 ? 23.283 1.850 -7.783 1.00 90.38 271 ILE A CA 1
ATOM 2158 C C . ILE A 1 271 ? 22.622 0.976 -6.717 1.00 90.38 271 ILE A C 1
ATOM 2160 O O . ILE A 1 271 ? 21.432 1.125 -6.452 1.00 90.38 271 ILE A O 1
ATOM 2164 N N . ILE A 1 272 ? 23.393 0.110 -6.048 1.00 91.12 272 ILE A N 1
ATOM 2165 C CA . ILE A 1 272 ? 22.874 -0.744 -4.973 1.00 91.12 272 ILE A CA 1
ATOM 2166 C C . ILE A 1 272 ? 22.395 0.124 -3.807 1.00 91.12 272 ILE A C 1
ATOM 2168 O O . ILE A 1 272 ? 21.294 -0.081 -3.298 1.00 91.12 272 ILE A O 1
ATOM 2172 N N . LEU A 1 273 ? 23.198 1.107 -3.396 1.00 90.94 273 LEU A N 1
ATOM 2173 C CA . LEU A 1 273 ? 22.866 2.003 -2.297 1.00 90.94 273 LEU A CA 1
ATOM 2174 C C . LEU A 1 273 ? 21.665 2.891 -2.645 1.00 90.94 273 LEU A C 1
ATOM 2176 O O . LEU A 1 273 ? 20.746 3.021 -1.840 1.00 90.94 273 LEU A O 1
ATOM 2180 N N . THR A 1 274 ? 21.616 3.439 -3.858 1.00 91.06 274 THR A N 1
ATOM 2181 C CA . THR A 1 274 ? 20.464 4.194 -4.360 1.00 91.06 274 THR A CA 1
ATOM 2182 C C . THR A 1 274 ? 19.199 3.346 -4.351 1.00 91.06 274 THR A C 1
ATOM 2184 O O . THR A 1 274 ? 18.190 3.792 -3.806 1.00 91.06 274 THR A O 1
ATOM 2187 N N . CYS A 1 275 ? 19.246 2.109 -4.857 1.00 89.88 275 CYS A N 1
ATOM 2188 C CA . CYS A 1 275 ? 18.118 1.182 -4.781 1.00 89.88 275 CYS A CA 1
ATOM 2189 C C . CYS A 1 275 ? 17.698 0.942 -3.332 1.00 89.88 275 CYS A C 1
ATOM 2191 O O . CYS A 1 275 ? 16.519 1.074 -3.022 1.00 89.88 275 CYS A O 1
ATOM 2193 N N . LEU A 1 276 ? 18.647 0.676 -2.426 1.00 89.94 276 LEU A N 1
ATOM 2194 C CA . LEU A 1 276 ? 18.335 0.520 -1.009 1.00 89.94 276 LEU A CA 1
ATOM 2195 C C . LEU A 1 276 ? 17.626 1.751 -0.458 1.00 89.94 276 LEU A C 1
ATOM 2197 O O . LEU A 1 276 ? 16.641 1.575 0.241 1.00 89.94 276 LEU A O 1
ATOM 2201 N N . HIS A 1 277 ? 18.071 2.973 -0.757 1.00 87.00 277 HIS A N 1
ATOM 2202 C CA . HIS A 1 277 ? 17.441 4.204 -0.268 1.00 87.00 277 HIS A CA 1
ATOM 2203 C C . HIS A 1 277 ? 16.070 4.485 -0.897 1.00 87.00 277 HIS A C 1
ATOM 2205 O O . HIS A 1 277 ? 15.181 4.933 -0.172 1.00 87.00 277 HIS A O 1
ATOM 2211 N N . LEU A 1 278 ? 15.866 4.127 -2.165 1.00 85.06 278 LEU A N 1
ATOM 2212 C CA . LEU A 1 278 ? 14.577 4.211 -2.858 1.00 85.06 278 LEU A CA 1
ATOM 2213 C C . LEU A 1 278 ? 13.569 3.150 -2.397 1.00 85.06 278 LEU A C 1
ATOM 2215 O O . LEU A 1 278 ? 12.368 3.398 -2.457 1.00 85.06 278 LEU A O 1
ATOM 2219 N N . SER A 1 279 ? 14.034 1.993 -1.910 1.00 81.62 279 SER A N 1
ATOM 2220 C CA . SER A 1 279 ? 13.151 0.923 -1.440 1.00 81.62 279 SER A CA 1
ATOM 2221 C C . SER A 1 279 ? 12.193 1.403 -0.357 1.00 81.62 279 SER A C 1
ATOM 2223 O O . SER A 1 279 ? 12.548 2.196 0.520 1.00 81.62 279 SER A O 1
ATOM 2225 N N . GLU A 1 280 ? 10.987 0.852 -0.343 1.00 73.38 280 GLU A N 1
ATOM 2226 C CA . GLU A 1 280 ? 10.090 1.061 0.781 1.00 73.38 280 GLU A CA 1
ATOM 2227 C C . GLU A 1 280 ? 10.674 0.433 2.056 1.00 73.38 280 GLU A C 1
ATOM 2229 O O . GLU A 1 280 ? 11.206 -0.677 2.041 1.00 73.38 280 GLU A O 1
ATOM 2234 N N . LYS A 1 281 ? 10.610 1.168 3.169 1.00 76.69 281 LYS A N 1
ATOM 2235 C CA . LYS A 1 281 ? 11.161 0.758 4.464 1.00 76.69 281 LYS A CA 1
ATOM 2236 C C . LYS A 1 281 ? 10.178 1.068 5.576 1.00 76.69 281 LYS A C 1
ATOM 2238 O O . LYS A 1 281 ? 9.558 2.134 5.583 1.00 76.69 281 LYS A O 1
ATOM 2243 N N . SER A 1 282 ? 10.107 0.183 6.562 1.00 75.81 282 SER A N 1
ATOM 2244 C CA . SER A 1 282 ? 9.406 0.457 7.815 1.00 75.81 282 SER A CA 1
ATOM 2245 C C . SER A 1 282 ? 10.111 1.580 8.584 1.00 75.81 282 SER A C 1
ATOM 2247 O O . SER A 1 282 ? 11.323 1.765 8.472 1.00 75.81 282 SER A O 1
ATOM 2249 N N . TYR A 1 283 ? 9.372 2.331 9.405 1.00 76.50 283 TYR A N 1
ATOM 2250 C CA . TYR A 1 283 ? 9.887 3.529 10.095 1.00 76.50 283 TYR A CA 1
ATOM 2251 C C . TYR A 1 283 ? 11.086 3.274 11.033 1.00 76.50 283 TYR A C 1
ATOM 2253 O O . TYR A 1 283 ? 11.785 4.218 11.408 1.00 76.50 283 TYR A O 1
ATOM 2261 N N . PHE A 1 284 ? 11.322 2.020 11.423 1.00 79.62 284 PHE A N 1
ATOM 2262 C CA . PHE A 1 284 ? 12.427 1.573 12.278 1.00 79.62 284 PHE A CA 1
ATOM 2263 C C . PHE A 1 284 ? 13.631 1.023 11.495 1.00 79.62 284 PHE A C 1
ATOM 2265 O O . PHE A 1 284 ? 14.645 0.685 12.100 1.00 79.62 284 PHE A O 1
ATOM 2272 N N . VAL A 1 285 ? 13.541 0.933 10.165 1.00 86.06 285 VAL A N 1
ATOM 2273 C CA . VAL A 1 285 ? 14.651 0.505 9.309 1.00 86.06 285 VAL A CA 1
ATOM 2274 C C . VAL A 1 285 ? 15.482 1.726 8.914 1.00 86.06 285 VAL A C 1
ATOM 2276 O O . VAL A 1 285 ? 14.948 2.779 8.549 1.00 86.06 285 VAL A O 1
ATOM 2279 N N . ARG A 1 286 ? 16.805 1.603 8.992 1.00 89.62 286 ARG A N 1
ATOM 2280 C CA . ARG A 1 286 ? 17.772 2.612 8.550 1.00 89.62 286 ARG A CA 1
ATOM 2281 C C . ARG A 1 286 ? 18.724 1.984 7.546 1.00 89.62 286 ARG A C 1
ATOM 2283 O O . ARG A 1 286 ? 19.235 0.895 7.776 1.00 89.62 286 ARG A O 1
ATOM 2290 N N . VAL A 1 287 ? 18.963 2.682 6.443 1.00 90.62 287 VAL A N 1
ATOM 2291 C CA . VAL A 1 287 ? 20.001 2.319 5.475 1.00 90.62 287 VAL A CA 1
ATOM 2292 C C . VAL A 1 287 ? 21.153 3.294 5.655 1.00 90.62 287 VAL A C 1
ATOM 2294 O O . VAL A 1 287 ? 20.945 4.508 5.667 1.00 90.62 287 VAL A O 1
ATOM 2297 N N . GLY A 1 288 ? 22.343 2.746 5.875 1.00 89.38 288 GLY A N 1
ATOM 2298 C CA . GLY A 1 288 ? 23.584 3.499 5.973 1.00 89.38 288 GLY A CA 1
ATOM 2299 C C . GLY A 1 288 ? 24.379 3.488 4.674 1.00 89.38 288 GLY A C 1
ATOM 2300 O O . GLY A 1 288 ? 23.895 3.078 3.632 1.00 89.38 288 GLY A O 1
ATOM 2301 N N . PHE A 1 289 ? 25.628 3.932 4.749 1.00 88.88 289 PHE A N 1
ATOM 2302 C CA . PHE A 1 289 ? 26.538 4.054 3.607 1.00 88.88 289 PHE A CA 1
ATOM 2303 C C . PHE A 1 289 ? 27.273 2.740 3.274 1.00 88.88 289 PHE A C 1
ATOM 2305 O O . PHE A 1 289 ? 27.227 1.768 4.035 1.00 88.88 289 PHE A O 1
ATOM 2312 N N . SER A 1 290 ? 27.990 2.722 2.143 1.00 89.25 290 SER A N 1
ATOM 2313 C CA . SER A 1 290 ? 28.847 1.604 1.737 1.00 89.25 290 SER A CA 1
ATOM 2314 C C . SER A 1 290 ? 30.152 1.543 2.548 1.00 89.25 290 SER A C 1
ATOM 2316 O O . SER A 1 290 ? 30.797 2.555 2.830 1.00 89.25 290 SER A O 1
ATOM 2318 N N . ILE A 1 291 ? 30.555 0.337 2.952 1.00 88.00 291 ILE A N 1
ATOM 2319 C CA . ILE A 1 291 ? 31.704 0.088 3.827 1.00 88.00 291 ILE A CA 1
ATOM 2320 C C . ILE A 1 291 ? 32.747 -0.728 3.065 1.00 88.00 291 ILE A C 1
ATOM 2322 O O . ILE A 1 291 ? 32.576 -1.937 2.880 1.00 88.00 291 ILE A O 1
ATOM 2326 N N . PRO A 1 292 ? 33.864 -0.113 2.652 1.00 83.81 292 PRO A N 1
ATOM 2327 C CA . PRO A 1 292 ? 34.969 -0.855 2.075 1.00 83.81 292 PRO A CA 1
ATOM 2328 C C . PRO A 1 292 ? 35.731 -1.622 3.156 1.00 83.81 292 PRO A C 1
ATOM 2330 O O . PRO A 1 292 ? 36.265 -1.034 4.094 1.00 83.81 292 PRO A O 1
ATOM 2333 N N . LEU A 1 293 ? 35.836 -2.947 3.013 1.00 79.06 293 LEU A N 1
ATOM 2334 C CA . LEU A 1 293 ? 36.621 -3.770 3.945 1.00 79.06 293 LEU A CA 1
ATOM 2335 C C . LEU A 1 293 ? 38.120 -3.821 3.593 1.00 79.06 293 LEU A C 1
ATOM 2337 O O . LEU A 1 293 ? 38.942 -4.257 4.401 1.00 79.06 293 LEU A O 1
ATOM 2341 N N . GLN A 1 294 ? 38.506 -3.307 2.422 1.00 70.12 294 GLN A N 1
ATOM 2342 C CA . GLN A 1 294 ? 39.891 -3.252 1.955 1.00 70.12 294 GLN A CA 1
ATOM 2343 C C . GLN A 1 294 ? 40.251 -1.858 1.429 1.00 70.12 294 GLN A C 1
ATOM 2345 O O . GLN A 1 294 ? 39.420 -1.174 0.832 1.00 70.12 294 GLN A O 1
ATOM 2350 N N . LYS A 1 295 ? 41.501 -1.420 1.634 1.00 62.28 295 LYS A N 1
ATOM 2351 C CA . LYS A 1 295 ? 41.985 -0.161 1.052 1.00 62.28 295 LYS A CA 1
ATOM 2352 C C . LYS A 1 295 ? 42.132 -0.307 -0.465 1.00 62.28 295 LYS A C 1
ATOM 2354 O O . LYS A 1 295 ? 42.787 -1.232 -0.931 1.00 62.28 295 LYS A O 1
ATOM 2359 N N . GLN A 1 296 ? 41.628 0.664 -1.225 1.00 57.09 296 GLN A N 1
ATOM 2360 C CA . GLN A 1 296 ? 41.775 0.749 -2.689 1.00 57.09 296 GLN A CA 1
ATOM 2361 C C . GLN A 1 296 ? 43.208 1.117 -3.158 1.00 57.09 296 GLN A C 1
ATOM 2363 O O . GLN A 1 296 ? 43.411 1.548 -4.289 1.00 57.09 296 GLN A O 1
ATOM 2368 N N . THR A 1 297 ? 44.229 0.979 -2.305 1.00 51.22 297 THR A N 1
ATOM 2369 C CA . THR A 1 297 ? 45.638 1.232 -2.660 1.00 51.22 297 THR A CA 1
ATOM 2370 C C . THR A 1 297 ? 46.342 -0.067 -3.061 1.00 51.22 297 THR A C 1
ATOM 2372 O O . THR A 1 297 ? 45.967 -1.143 -2.609 1.00 51.22 297 THR A O 1
ATOM 2375 N N . ARG A 1 298 ? 47.382 0.026 -3.911 1.00 49.28 298 ARG A N 1
ATOM 2376 C CA . ARG A 1 298 ? 48.106 -1.108 -4.544 1.00 49.28 298 ARG A CA 1
ATOM 2377 C C . ARG A 1 298 ? 48.552 -2.231 -3.590 1.00 49.28 298 ARG A C 1
ATOM 2379 O O . ARG A 1 298 ? 48.797 -3.343 -4.046 1.00 49.28 298 ARG A O 1
ATOM 2386 N N . ALA A 1 299 ? 48.641 -1.969 -2.289 1.00 53.16 299 ALA A N 1
ATOM 2387 C CA . ALA A 1 299 ? 48.798 -2.993 -1.267 1.00 53.16 299 ALA A CA 1
ATOM 2388 C C . ALA A 1 299 ? 47.433 -3.300 -0.634 1.00 53.16 299 ALA A C 1
ATOM 2390 O O . ALA A 1 299 ? 46.849 -2.426 0.010 1.00 53.16 299 ALA A O 1
ATOM 2391 N N . ARG A 1 300 ? 46.978 -4.554 -0.790 1.00 54.62 300 ARG A N 1
ATOM 2392 C CA . ARG A 1 300 ? 45.785 -5.211 -0.208 1.00 54.62 300 ARG A CA 1
ATOM 2393 C C . ARG A 1 300 ? 45.734 -5.149 1.332 1.00 54.62 300 ARG A C 1
ATOM 2395 O O . ARG A 1 300 ? 45.641 -6.165 2.011 1.00 54.62 300 ARG A O 1
ATOM 2402 N N . SER A 1 301 ? 45.812 -3.957 1.903 1.00 56.91 301 SER A N 1
ATOM 2403 C CA . SER A 1 301 ? 45.796 -3.719 3.341 1.00 56.91 301 SER A CA 1
ATOM 2404 C C . SER A 1 301 ? 44.359 -3.554 3.828 1.00 56.91 301 SER A C 1
ATOM 2406 O O . SER A 1 301 ? 43.523 -2.927 3.173 1.00 56.91 301 SER A O 1
ATOM 2408 N N . VAL A 1 302 ? 44.064 -4.157 4.976 1.00 60.41 302 VAL A N 1
ATOM 2409 C CA . VAL A 1 302 ? 42.749 -4.089 5.622 1.00 60.41 302 VAL A CA 1
ATOM 2410 C C . VAL A 1 302 ? 42.485 -2.648 6.070 1.00 60.41 302 VAL A C 1
ATOM 2412 O O . VAL A 1 302 ? 43.395 -1.953 6.543 1.00 60.41 302 VAL A O 1
ATOM 2415 N N . MET A 1 303 ? 41.251 -2.170 5.894 1.00 64.88 303 MET A N 1
ATOM 2416 C CA . MET A 1 303 ? 40.861 -0.857 6.409 1.00 64.88 303 MET A CA 1
ATOM 2417 C C . MET A 1 303 ? 40.932 -0.880 7.940 1.00 64.88 303 MET A C 1
ATOM 2419 O O . MET A 1 303 ? 40.431 -1.806 8.573 1.00 64.88 303 MET A O 1
ATOM 2423 N N . GLN A 1 304 ? 41.557 0.121 8.563 1.00 64.94 304 GLN A N 1
ATOM 2424 C CA . GLN A 1 304 ? 41.541 0.195 10.022 1.00 64.94 304 GLN A CA 1
ATOM 2425 C C . GLN A 1 304 ? 40.165 0.677 10.492 1.00 64.94 304 GLN A C 1
ATOM 2427 O O . GLN A 1 304 ? 39.719 1.749 10.091 1.00 64.94 304 GLN A O 1
ATOM 2432 N N . ARG A 1 305 ? 39.515 -0.135 11.337 1.00 74.56 305 ARG A N 1
ATOM 2433 C CA . ARG A 1 305 ? 38.221 0.140 11.990 1.00 74.56 305 ARG A CA 1
ATOM 2434 C C . ARG A 1 305 ? 37.088 0.535 11.020 1.00 74.56 305 ARG A C 1
ATOM 2436 O O . ARG A 1 305 ? 36.470 1.586 11.199 1.00 74.56 305 ARG A O 1
ATOM 2443 N N . PRO A 1 306 ? 36.752 -0.317 10.032 1.00 77.19 306 PRO A N 1
ATOM 2444 C CA . PRO A 1 306 ? 35.728 -0.002 9.028 1.00 77.19 306 PRO A CA 1
ATOM 2445 C C . PRO A 1 306 ? 34.344 0.257 9.651 1.00 77.19 306 PRO A C 1
ATOM 2447 O O . PRO A 1 306 ? 33.545 1.012 9.105 1.00 77.19 306 PRO A O 1
ATOM 2450 N N . PHE A 1 307 ? 34.091 -0.303 10.837 1.00 86.88 307 PHE A N 1
ATOM 2451 C CA . PHE A 1 307 ? 32.812 -0.215 11.538 1.00 86.88 307 PHE A CA 1
ATOM 2452 C C . PHE A 1 307 ? 32.728 0.927 12.573 1.00 86.88 307 PHE A C 1
ATOM 2454 O O . PHE A 1 307 ? 31.670 1.138 13.160 1.00 86.88 307 PHE A O 1
ATOM 2461 N N . GLU A 1 308 ? 33.789 1.714 12.808 1.00 86.75 308 GLU A N 1
ATOM 2462 C CA . GLU A 1 308 ? 33.726 2.805 13.805 1.00 86.75 308 GLU A CA 1
ATOM 2463 C C . GLU A 1 308 ? 32.722 3.893 13.389 1.00 86.75 308 GLU A C 1
ATOM 2465 O O . GLU A 1 308 ? 31.967 4.412 14.212 1.00 86.75 308 GLU A O 1
ATOM 2470 N N . LYS A 1 309 ? 32.664 4.200 12.087 1.00 83.75 309 LYS A N 1
ATOM 2471 C CA . LYS A 1 309 ? 31.680 5.143 11.543 1.00 83.75 309 LYS A CA 1
ATOM 2472 C C . LYS A 1 309 ? 30.244 4.635 11.703 1.00 83.75 309 LYS A C 1
ATOM 2474 O O . LYS A 1 309 ? 29.353 5.443 11.935 1.00 83.75 309 LYS A O 1
ATOM 2479 N N . ILE A 1 310 ? 30.028 3.320 11.631 1.00 88.88 310 ILE A N 1
ATOM 2480 C CA . ILE A 1 310 ? 28.705 2.707 11.823 1.00 88.88 310 ILE A CA 1
ATOM 2481 C C . ILE A 1 310 ? 28.215 2.936 13.241 1.00 88.88 310 ILE A C 1
ATOM 2483 O O . ILE A 1 310 ? 27.099 3.400 13.428 1.00 88.88 310 ILE A O 1
ATOM 2487 N N . SER A 1 311 ? 29.060 2.667 14.237 1.00 88.94 311 SER A N 1
ATOM 2488 C CA . SER A 1 311 ? 28.689 2.859 15.642 1.00 88.94 311 SER A CA 1
ATOM 2489 C C . SER A 1 311 ? 28.266 4.308 15.922 1.00 88.94 311 SER A C 1
ATOM 2491 O O . SER A 1 311 ? 27.231 4.541 16.552 1.00 88.94 311 SER A O 1
ATOM 2493 N N . LYS A 1 312 ? 28.996 5.289 15.371 1.00 89.50 312 LYS A N 1
ATOM 2494 C CA . LYS A 1 312 ? 28.630 6.714 15.461 1.00 89.50 312 LYS A CA 1
ATOM 2495 C C . LYS A 1 312 ? 27.301 7.012 14.762 1.00 89.50 312 LYS A C 1
ATOM 2497 O O . LYS A 1 312 ? 26.463 7.701 15.333 1.00 89.50 312 LYS A O 1
ATOM 2502 N N . GLN A 1 313 ? 27.089 6.460 13.568 1.00 90.56 313 GLN A N 1
ATOM 2503 C CA . GLN A 1 313 ? 25.855 6.655 12.807 1.00 90.56 313 GLN A CA 1
ATOM 2504 C C . GLN A 1 313 ? 24.627 6.066 13.516 1.00 90.56 313 GLN A C 1
ATOM 2506 O O . GLN A 1 313 ? 23.592 6.721 13.590 1.00 90.56 313 GLN A O 1
ATOM 2511 N N . ILE A 1 314 ? 24.746 4.858 14.072 1.00 91.56 314 ILE A N 1
ATOM 2512 C CA . ILE A 1 314 ? 23.670 4.205 14.829 1.00 91.56 314 ILE A CA 1
ATOM 2513 C C . ILE A 1 314 ? 23.328 5.020 16.078 1.00 91.56 314 ILE A C 1
ATOM 2515 O O . ILE A 1 314 ? 22.155 5.248 16.363 1.00 91.56 314 ILE A O 1
ATOM 2519 N N . THR A 1 315 ? 24.342 5.536 16.778 1.00 91.06 315 THR A N 1
ATOM 2520 C CA . THR A 1 315 ? 24.139 6.423 17.936 1.00 91.06 315 THR A CA 1
ATOM 2521 C C . THR A 1 315 ? 23.369 7.689 17.549 1.00 91.06 315 THR A C 1
ATOM 2523 O O . THR A 1 315 ? 22.463 8.111 18.267 1.00 91.06 315 THR A O 1
ATOM 2526 N N . GLU A 1 316 ? 23.688 8.285 16.399 1.00 90.25 316 GLU A N 1
ATOM 2527 C CA . GLU A 1 316 ? 22.969 9.457 15.897 1.00 90.25 316 GLU A CA 1
ATOM 2528 C C . GLU A 1 316 ? 21.519 9.129 15.517 1.00 90.25 316 GLU A C 1
ATOM 2530 O O . GLU A 1 316 ? 20.613 9.885 15.861 1.00 90.25 316 GLU A O 1
ATOM 2535 N N . TRP A 1 317 ? 21.257 7.985 14.878 1.00 91.25 317 TRP A N 1
ATOM 2536 C CA . TRP A 1 317 ? 19.884 7.563 14.587 1.00 91.25 317 TRP A CA 1
ATOM 2537 C C . TRP A 1 317 ? 19.061 7.317 15.851 1.00 91.25 317 TRP A C 1
ATOM 2539 O O . TRP A 1 317 ? 17.887 7.684 15.875 1.00 91.25 317 TRP A O 1
ATOM 2549 N N . HIS A 1 318 ? 19.669 6.779 16.910 1.00 88.44 318 HIS A N 1
ATOM 2550 C CA . HIS A 1 318 ? 19.020 6.642 18.218 1.00 88.44 318 HIS A CA 1
ATOM 2551 C C . HIS A 1 318 ? 18.597 7.985 18.811 1.00 88.44 318 HIS A C 1
ATOM 2553 O O . HIS A 1 318 ? 17.514 8.095 19.380 1.00 88.44 318 HIS A O 1
ATOM 2559 N N . ARG A 1 319 ? 19.396 9.039 18.610 1.00 88.06 319 ARG A N 1
ATOM 2560 C CA . ARG A 1 319 ? 19.052 10.402 19.046 1.00 88.06 319 ARG A CA 1
ATOM 2561 C C . ARG A 1 319 ? 17.832 10.977 18.313 1.00 88.06 319 ARG A C 1
ATOM 2563 O O . ARG A 1 319 ? 17.192 11.894 18.820 1.00 88.06 319 ARG A O 1
ATOM 2570 N N . GLN A 1 320 ? 17.519 10.458 17.127 1.00 83.12 320 GLN A N 1
ATOM 2571 C CA . GLN A 1 320 ? 16.448 10.948 16.253 1.00 83.12 320 GLN A CA 1
ATOM 2572 C C . GLN A 1 320 ? 15.123 10.192 16.420 1.00 83.12 320 GLN A C 1
ATOM 2574 O O . GLN A 1 320 ? 14.108 10.610 15.859 1.00 83.12 320 GLN A O 1
ATOM 2579 N N . VAL A 1 321 ? 15.106 9.077 17.154 1.00 77.94 321 VAL A N 1
ATOM 2580 C CA . VAL A 1 321 ? 13.907 8.248 17.354 1.00 77.94 321 VAL A CA 1
ATOM 2581 C C . VAL A 1 321 ? 13.389 8.339 18.786 1.00 77.94 321 VAL A C 1
ATOM 2583 O O . VAL A 1 321 ? 14.075 8.800 19.694 1.00 77.94 321 VAL A O 1
ATOM 2586 N N . GLN A 1 322 ? 12.133 7.934 18.990 1.00 76.81 322 GLN A N 1
ATOM 2587 C CA . GLN A 1 322 ? 11.544 7.881 20.328 1.00 76.81 322 GLN A CA 1
ATOM 2588 C C . GLN A 1 322 ? 12.317 6.884 21.197 1.00 76.81 322 GLN A C 1
ATOM 2590 O O . GLN A 1 322 ? 12.698 5.812 20.713 1.00 76.81 322 GLN A O 1
ATOM 2595 N N . SER A 1 323 ? 12.493 7.222 22.478 1.00 66.69 323 SER A N 1
ATOM 2596 C CA . SER A 1 323 ? 13.001 6.298 23.494 1.00 66.69 323 SER A CA 1
ATOM 2597 C C . SER A 1 323 ? 12.233 4.975 23.406 1.00 66.69 323 SER A C 1
ATOM 2599 O O . SER A 1 323 ? 11.007 5.018 23.362 1.00 66.69 323 SER A O 1
ATOM 2601 N N . GLU A 1 324 ? 12.952 3.844 23.370 1.00 72.81 324 GLU A N 1
ATOM 2602 C CA . GLU A 1 324 ? 12.448 2.459 23.191 1.00 72.81 324 GLU A CA 1
ATOM 2603 C C . GLU A 1 324 ? 12.271 1.964 21.739 1.00 72.81 324 GLU A C 1
ATOM 2605 O O . GLU A 1 324 ? 11.867 0.821 21.517 1.00 72.81 324 GLU A O 1
ATOM 2610 N N . THR A 1 325 ? 12.607 2.757 20.715 1.00 76.12 325 THR A N 1
ATOM 2611 C CA . THR A 1 325 ? 12.564 2.257 19.327 1.00 76.12 325 THR A CA 1
ATOM 2612 C C . THR A 1 325 ? 13.763 1.354 19.022 1.00 76.12 325 THR A C 1
ATOM 2614 O O . THR A 1 325 ? 14.874 1.844 18.858 1.00 76.12 325 THR A O 1
ATOM 2617 N N . HIS A 1 326 ? 13.525 0.051 18.854 1.00 86.06 326 HIS A N 1
ATOM 2618 C CA . HIS A 1 326 ? 14.532 -0.893 18.355 1.00 86.06 326 HIS A CA 1
ATOM 2619 C C . HIS A 1 326 ? 14.694 -0.785 16.832 1.00 86.06 326 HIS A C 1
ATOM 2621 O O . HIS A 1 326 ? 13.729 -1.017 16.081 1.00 86.06 326 HIS A O 1
ATOM 2627 N N . LEU A 1 327 ? 15.906 -0.441 16.392 1.00 87.81 327 LEU A N 1
ATOM 2628 C CA . LEU A 1 327 ? 16.254 -0.203 14.994 1.00 87.81 327 LEU A CA 1
ATOM 2629 C C . LEU A 1 327 ? 16.719 -1.480 14.281 1.00 87.81 327 LEU A C 1
ATOM 2631 O O . LEU A 1 327 ? 17.288 -2.393 14.878 1.00 87.81 327 LEU A O 1
ATOM 2635 N N . ILE A 1 328 ? 16.515 -1.501 12.965 1.00 90.81 328 ILE A N 1
ATOM 2636 C CA . ILE A 1 328 ? 17.193 -2.426 12.050 1.00 90.81 328 ILE A CA 1
ATOM 2637 C C . ILE A 1 328 ? 18.053 -1.580 11.118 1.00 90.81 328 ILE A C 1
ATOM 2639 O O . ILE A 1 328 ? 17.531 -0.755 10.366 1.00 90.81 328 ILE A O 1
ATOM 2643 N N . CYS A 1 329 ? 19.368 -1.756 11.180 1.00 94.44 329 CYS A N 1
ATOM 2644 C CA . CYS A 1 329 ? 20.322 -0.965 10.410 1.00 94.44 329 CYS A CA 1
ATOM 2645 C C . CYS A 1 329 ? 20.975 -1.824 9.329 1.00 94.44 329 CYS A C 1
ATOM 2647 O O . CYS A 1 329 ? 21.611 -2.827 9.642 1.00 94.44 329 CYS A O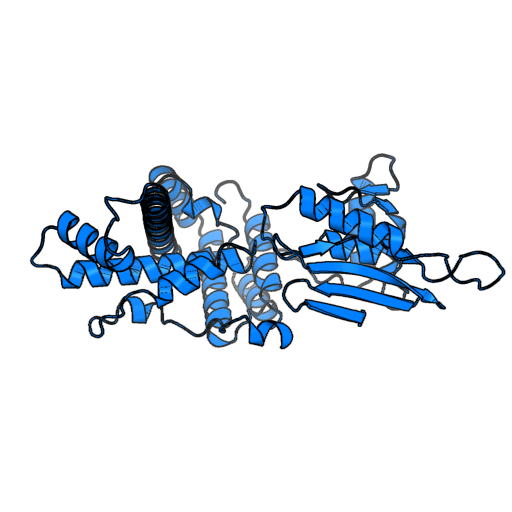 1
ATOM 2649 N N . ILE A 1 330 ? 20.849 -1.410 8.071 1.00 94.94 330 ILE A N 1
ATOM 2650 C CA . ILE A 1 330 ? 21.384 -2.115 6.904 1.00 94.94 330 ILE A CA 1
ATOM 2651 C C . ILE A 1 330 ? 22.542 -1.310 6.321 1.00 94.94 330 ILE A C 1
ATOM 2653 O O . ILE A 1 330 ? 22.407 -0.112 6.062 1.00 94.94 330 ILE A O 1
ATOM 2657 N N . PHE A 1 331 ? 23.665 -1.976 6.070 1.00 93.81 331 PHE A N 1
ATOM 2658 C CA . PHE A 1 331 ? 24.826 -1.395 5.406 1.00 93.81 331 PHE A CA 1
ATOM 2659 C C . PHE A 1 331 ? 25.327 -2.294 4.278 1.00 93.81 331 PHE A C 1
ATOM 2661 O O . PHE A 1 331 ? 25.288 -3.520 4.375 1.00 93.81 331 PHE A O 1
ATOM 2668 N N . LEU A 1 332 ? 25.848 -1.678 3.218 1.00 92.88 332 LEU A N 1
ATOM 2669 C CA . LEU A 1 332 ? 26.466 -2.389 2.103 1.00 92.88 332 LEU A CA 1
ATOM 2670 C C . LEU A 1 332 ? 27.952 -2.627 2.397 1.00 92.88 332 LEU A C 1
ATOM 2672 O O . LEU A 1 332 ? 28.708 -1.673 2.562 1.00 92.88 332 LEU A O 1
ATOM 2676 N N . LEU A 1 333 ? 28.392 -3.880 2.435 1.00 90.94 333 LEU A N 1
ATOM 2677 C CA . LEU A 1 333 ? 29.800 -4.254 2.550 1.00 90.94 333 LEU A CA 1
ATOM 2678 C C . LEU A 1 333 ? 30.412 -4.415 1.158 1.00 90.94 333 LEU A C 1
ATOM 2680 O O . LEU A 1 333 ? 29.944 -5.222 0.354 1.00 90.94 333 LEU A O 1
ATOM 2684 N N . LEU A 1 334 ? 31.495 -3.682 0.895 1.00 87.75 334 LEU A N 1
ATOM 2685 C CA . LEU A 1 334 ? 32.275 -3.818 -0.333 1.00 87.75 334 LEU A CA 1
ATOM 2686 C C . LEU A 1 334 ? 33.424 -4.794 -0.084 1.00 87.75 334 LEU A C 1
ATOM 2688 O O . LEU A 1 334 ? 34.360 -4.512 0.678 1.00 87.75 334 LEU A O 1
ATOM 2692 N N . LEU A 1 335 ? 33.319 -5.954 -0.725 1.00 83.44 335 LEU A N 1
ATOM 2693 C CA . LEU A 1 335 ? 34.271 -7.052 -0.648 1.00 83.44 335 LEU A CA 1
ATOM 2694 C C . LEU A 1 335 ? 35.224 -7.033 -1.857 1.00 83.44 335 LEU A C 1
ATOM 2696 O O . LEU A 1 335 ? 34.943 -6.394 -2.875 1.00 83.44 335 LEU A O 1
ATOM 2700 N N . PRO A 1 336 ? 36.357 -7.754 -1.781 1.00 76.69 336 PRO A N 1
ATOM 2701 C CA . PRO A 1 336 ? 37.262 -7.893 -2.914 1.00 76.69 336 PRO A CA 1
ATOM 2702 C C . PRO A 1 336 ? 36.571 -8.506 -4.137 1.00 76.69 336 PRO A C 1
ATOM 2704 O O . PRO A 1 336 ? 35.677 -9.349 -3.998 1.00 76.69 336 PRO A O 1
ATOM 2707 N N . ASP A 1 337 ? 37.064 -8.120 -5.315 1.00 74.75 337 ASP A N 1
ATOM 2708 C CA . ASP A 1 337 ? 36.656 -8.640 -6.625 1.00 74.75 337 ASP A CA 1
ATOM 2709 C C . ASP A 1 337 ? 35.205 -8.298 -7.014 1.00 74.75 337 ASP A C 1
ATOM 2711 O O . ASP A 1 337 ? 34.477 -9.145 -7.522 1.00 74.75 337 ASP A O 1
ATOM 2715 N N . ASN A 1 338 ? 34.779 -7.046 -6.778 1.00 73.62 338 ASN A N 1
ATOM 2716 C CA . ASN A 1 338 ? 33.421 -6.554 -7.081 1.00 73.62 338 ASN A CA 1
ATOM 2717 C C . ASN A 1 338 ? 32.304 -7.375 -6.416 1.00 73.62 338 ASN A C 1
ATOM 2719 O O . ASN A 1 338 ? 31.198 -7.503 -6.942 1.00 73.62 338 ASN A O 1
ATOM 2723 N N . ARG A 1 339 ? 32.592 -7.934 -5.240 1.00 83.81 339 ARG A N 1
ATOM 2724 C CA . ARG A 1 339 ? 31.591 -8.628 -4.438 1.00 83.81 339 ARG A CA 1
ATOM 2725 C C . ARG A 1 339 ? 30.953 -7.668 -3.450 1.00 83.81 339 ARG A C 1
ATOM 2727 O O . ARG A 1 339 ? 31.608 -6.794 -2.884 1.00 83.81 339 ARG A O 1
ATOM 2734 N N . PHE A 1 340 ? 29.672 -7.891 -3.216 1.00 89.06 340 PHE A N 1
ATOM 2735 C CA . PHE A 1 340 ? 28.863 -7.126 -2.287 1.00 89.06 340 PHE A CA 1
ATOM 2736 C C . PHE A 1 340 ? 28.241 -8.089 -1.288 1.00 89.06 340 PHE A C 1
ATOM 2738 O O . PHE A 1 340 ? 27.913 -9.220 -1.640 1.00 89.06 340 PHE A O 1
ATOM 2745 N N . SER A 1 341 ? 28.107 -7.639 -0.051 1.00 90.69 341 SER A N 1
ATOM 2746 C CA . SER A 1 341 ? 27.364 -8.334 0.997 1.00 90.69 341 SER A CA 1
ATOM 2747 C C . SER A 1 341 ? 26.563 -7.303 1.781 1.00 90.69 341 SER A C 1
ATOM 2749 O O . SER A 1 341 ? 26.920 -6.122 1.786 1.00 90.69 341 SER A O 1
ATOM 2751 N N . PHE A 1 342 ? 25.482 -7.715 2.430 1.00 92.06 342 PHE A N 1
ATOM 2752 C CA . PHE A 1 342 ? 24.736 -6.833 3.324 1.00 92.06 342 PHE A CA 1
ATOM 2753 C C . PHE A 1 342 ? 25.048 -7.164 4.773 1.00 92.06 342 PHE A C 1
ATOM 2755 O O . PHE A 1 342 ? 25.010 -8.325 5.168 1.00 92.06 342 PHE A O 1
ATOM 2762 N N . LEU A 1 343 ? 25.320 -6.129 5.561 1.00 94.06 343 LEU A N 1
ATOM 2763 C CA . LEU A 1 343 ? 25.382 -6.203 7.012 1.00 94.06 343 LEU A CA 1
ATOM 2764 C C . LEU A 1 343 ? 24.068 -5.676 7.580 1.00 94.06 343 LEU A C 1
ATOM 2766 O O . LEU A 1 343 ? 23.742 -4.505 7.386 1.00 94.06 343 LEU A O 1
ATOM 2770 N N . GLU A 1 344 ? 23.351 -6.517 8.309 1.00 94.81 344 GLU A N 1
ATOM 2771 C CA . GLU A 1 344 ? 22.161 -6.134 9.061 1.00 94.81 344 GLU A CA 1
ATOM 2772 C C . GLU A 1 344 ? 22.476 -6.186 10.555 1.00 94.81 344 GLU A C 1
ATOM 2774 O O . GLU A 1 344 ? 22.909 -7.210 11.076 1.00 94.81 344 GLU A O 1
ATOM 2779 N N . ILE A 1 345 ? 22.254 -5.077 11.253 1.00 94.19 345 ILE A N 1
ATOM 2780 C CA . ILE A 1 345 ? 22.291 -5.002 12.714 1.00 94.19 345 ILE A CA 1
ATOM 2781 C C . ILE A 1 345 ? 20.845 -4.873 13.176 1.00 94.19 345 ILE A C 1
ATOM 2783 O O . ILE A 1 345 ? 20.211 -3.841 12.944 1.00 94.19 345 ILE A O 1
ATOM 2787 N N . ASN A 1 346 ? 20.325 -5.927 13.797 1.00 90.62 346 ASN A N 1
ATOM 2788 C CA . ASN A 1 346 ? 18.926 -6.043 14.173 1.00 90.62 346 ASN A CA 1
ATOM 2789 C C . ASN A 1 346 ? 18.797 -6.035 15.700 1.00 90.62 346 ASN A C 1
ATOM 2791 O O . ASN A 1 346 ? 19.057 -7.026 16.384 1.00 90.62 346 ASN A O 1
ATOM 2795 N N . GLU A 1 347 ? 18.391 -4.890 16.246 1.00 88.94 347 GLU A N 1
ATOM 2796 C CA . GLU A 1 347 ? 18.255 -4.700 17.694 1.00 88.94 347 GLU A CA 1
ATOM 2797 C C . GLU A 1 347 ? 17.022 -5.394 18.275 1.00 88.94 347 GLU A C 1
ATOM 2799 O O . GLU A 1 347 ? 16.936 -5.570 19.488 1.00 88.94 347 GLU A O 1
ATOM 2804 N N . ARG A 1 348 ? 16.067 -5.791 17.428 1.00 82.44 348 ARG A N 1
ATOM 2805 C CA . ARG A 1 348 ? 14.856 -6.510 17.847 1.00 82.44 348 ARG A CA 1
ATOM 2806 C C . ARG A 1 348 ? 15.169 -7.970 18.128 1.00 82.44 348 ARG A C 1
ATOM 2808 O O . ARG A 1 348 ? 14.732 -8.504 19.141 1.00 82.44 348 ARG A O 1
ATOM 2815 N N . ASP A 1 349 ? 15.997 -8.555 17.271 1.00 87.06 349 ASP A N 1
ATOM 2816 C CA . ASP A 1 349 ? 16.459 -9.936 17.401 1.00 87.06 349 ASP A CA 1
ATOM 2817 C C . ASP A 1 349 ? 17.749 -10.042 18.227 1.00 87.06 349 ASP A C 1
ATOM 2819 O O . ASP A 1 349 ? 18.217 -11.141 18.518 1.00 87.06 349 ASP A O 1
ATOM 2823 N N . SER A 1 350 ? 18.331 -8.903 18.628 1.00 84.88 350 SER A N 1
ATOM 2824 C CA . SER A 1 350 ? 19.636 -8.831 19.301 1.00 84.88 350 SER A CA 1
ATOM 2825 C C . SER A 1 350 ? 20.737 -9.567 18.523 1.00 84.88 350 SER A C 1
ATOM 2827 O O . SER A 1 350 ? 21.589 -10.240 19.107 1.00 84.88 350 SER A O 1
ATOM 2829 N N . ALA A 1 351 ? 20.713 -9.444 17.193 1.00 88.75 351 ALA A N 1
ATOM 2830 C CA . ALA A 1 351 ? 21.550 -10.213 16.279 1.00 88.75 351 ALA A CA 1
ATOM 2831 C C . ALA A 1 351 ? 22.172 -9.345 15.176 1.00 88.75 351 ALA A C 1
ATOM 2833 O O . ALA A 1 351 ? 21.696 -8.256 14.848 1.00 88.75 351 ALA A O 1
ATOM 2834 N N . ILE A 1 352 ? 23.262 -9.853 14.598 1.00 92.00 352 ILE A N 1
ATOM 2835 C CA . ILE A 1 352 ? 23.919 -9.279 13.424 1.00 92.00 352 ILE A CA 1
ATOM 2836 C C . ILE A 1 352 ? 23.921 -10.344 12.331 1.00 92.00 352 ILE A C 1
ATOM 2838 O O . ILE A 1 352 ? 24.440 -11.441 12.545 1.00 92.00 352 ILE A O 1
ATOM 2842 N N . TYR A 1 353 ? 23.372 -10.009 11.168 1.00 91.19 353 TYR A N 1
ATOM 2843 C CA . TYR A 1 353 ? 23.310 -10.891 10.006 1.00 91.19 353 TYR A CA 1
ATOM 2844 C C . TYR A 1 353 ? 24.224 -10.383 8.889 1.00 91.19 353 TYR A C 1
ATOM 2846 O O . TYR A 1 353 ? 24.402 -9.178 8.703 1.00 91.19 353 TYR A O 1
ATOM 2854 N N . SER A 1 354 ? 24.806 -11.322 8.145 1.00 90.12 354 SER A N 1
ATOM 2855 C CA . SER A 1 354 ? 25.571 -11.056 6.927 1.00 90.12 354 SER A CA 1
ATOM 2856 C C . SER A 1 354 ? 24.964 -11.877 5.798 1.00 90.12 354 SER A C 1
ATOM 2858 O O . SER A 1 354 ? 24.801 -13.087 5.964 1.00 90.12 354 SER A O 1
ATOM 2860 N N . TYR A 1 355 ? 24.654 -11.226 4.678 1.00 88.69 355 TYR A N 1
ATOM 2861 C CA . TYR A 1 355 ? 24.025 -11.847 3.505 1.00 88.69 355 TYR A CA 1
ATOM 2862 C C . TYR A 1 355 ? 24.927 -11.815 2.282 1.00 88.69 355 TYR A C 1
ATOM 2864 O O . TYR A 1 355 ? 25.572 -10.755 2.069 1.00 88.69 355 TYR A O 1
#

Radius of gyration: 24.7 Å; Cα contacts (8 Å, |Δi|>4): 401; chains: 1; bounding box: 82×37×66 Å

Secondary structure (DSSP, 8-state):
--S--HHHHHHHHHHHHHHTSSPPPTTGGGT---S----TTGGG-TT----SHHHHHHHHHTTT-SSHHHHHHHHHHHHHHHHHHHHHHTTTTS-HHHHHHHHHHHHH-PPPSS-HHHHHHHHHHHHHHHHHHHHHHHHHHHHHHH-GGGGGSS-GGGGTS-HHHHHHHHHHHHT-HHHHHHHHHHHHHHHHHHHHSS--HHHHHHHHHHTT----------SHHHHHHHHHHHHHHSSS--EEE-TTS--EEEGGGGGGGSTTSPPPHHHHHHHHHHS---TTEEEEEEEESB-SSSS-PBPSSTTHHHHHHHHHHHHHS-TT---EEE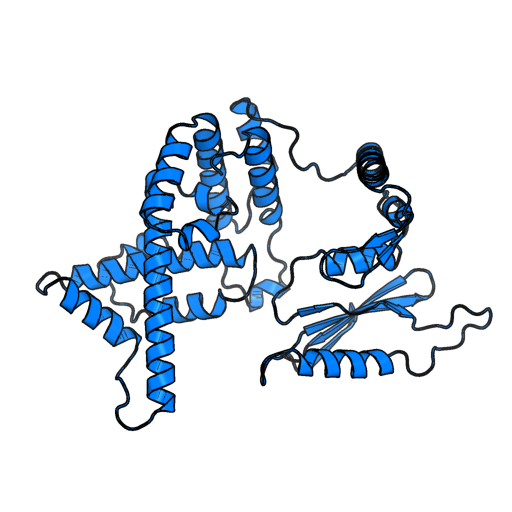EEEEETTTEEEEEEEETTTTEEEE-

Nearest PDB structures (foldseek):
  8uu7-assembly1_w  TM=4.043E-01  e=7.278E-01  Listeria innocua
  6m97-assembly1_A  TM=1.300E-01  e=9.115E+00  Salmo salar

pLDDT: mean 79.68, std 14.91, range [34.94, 96.75]

Mean predicted aligned error: 14.88 Å

Sequence (355 aa):
LIEQSIEDFVYTACEQVQLFSTPSTKSEATHQRPYHPFNLEEGKNRGQWSDGSKWISLLQTGEGERHKASLRFALHTRGFSLWHASQVESLAEKPAKVATQEVTGKLLGPKSDKDEAEQKRWERLRKKFNMWLSCGRKWSLLTGELGDGILLVDAWYLARCKDSELRIVIDALQHSPEKMTVLRLLADQIKLLIDKTQTSPSQFSNDLAMENLAFAGPRLLTDKADLDSLYTQIQDSCTGSTQLVVKDTDVVMNMSSLQKLEAKKWLNDEIILTCLHLSEKSYFVRVGFSIPLQKQTRARSVMQRPFEKISKQITEWHRQVQSETHLICIFLLLLPDNRFSFLEINERDSAIYSY

Foldseek 3Di:
DLPDDLQNLVQLLLVLQVVQADFDPPVCVVVDPALADPPLCVLVPLDDDDLCVVLVVQCVSLPWFQRVSLLSLQVSLLSSLSNLVSQLVNVVVDDSVVSSCVSLCSNLDDQDPPDPVSNVVSVVVSVVNVLSNQLNVQSVVCCVLLNPLVSSRSPSCLSVDDPVVVVVVSVSQVVDPSSSQLSVLSNVQVVCCSPVVHGDSPSSQVSCVVVVNNDPHDDPCPDPVSLVVVLVVVVVVDDPDQWDDDPPDRQIDGSVQSVQPHPPHQHDQSVVLSCVSPDGDIPQEEEDEEFEQFDPDPDRDGDPCSCPVVVVVVVVVCVVDDPPRWHWYWYWYQDPPSDIWIWICGRPVNDIDID

Solvent-accessible surface area (backbone atoms only — not comparable to full-atom values): 20273 Å² total; per-residue (Å²): 116,81,90,49,50,71,61,58,51,48,31,52,41,43,49,41,36,49,72,38,40,62,66,78,54,77,78,49,58,82,76,42,77,65,61,64,73,77,42,78,60,59,30,64,50,90,80,65,93,68,83,53,61,68,52,52,54,54,54,65,69,31,78,54,40,83,63,74,22,43,42,48,36,49,53,48,24,22,42,46,29,41,34,52,49,46,57,32,56,75,36,65,94,44,58,70,70,56,24,47,50,49,60,51,41,68,65,67,49,83,82,55,91,85,42,71,67,57,35,52,50,50,52,51,50,53,53,50,51,53,49,39,39,51,28,5,50,44,44,47,49,46,34,70,77,56,34,61,10,55,62,57,41,99,46,72,64,58,48,70,50,54,73,70,58,47,49,53,53,50,53,53,42,71,74,31,66,68,60,46,49,52,22,53,58,36,28,54,36,50,49,34,26,48,78,68,55,19,28,51,51,69,58,52,52,51,53,28,46,76,69,76,59,62,60,92,49,82,66,80,72,80,52,67,66,51,50,50,48,52,51,50,56,54,51,75,70,38,87,90,55,65,65,45,66,47,84,99,54,93,52,69,31,54,56,74,49,60,70,27,72,44,87,95,47,72,68,54,69,49,51,54,50,50,49,60,70,72,46,90,67,43,88,48,53,43,79,61,65,78,38,55,58,52,42,97,49,99,60,89,41,70,42,83,67,63,59,57,64,51,57,54,50,54,53,52,53,57,73,76,48,66,91,90,69,62,42,36,40,37,29,41,35,40,46,82,90,87,37,74,35,41,41,36,43,30,57,79,77,73,45,74,48,77,89

Organism: NCBI:txid307937